Protein AF-A0A8D0L740-F1 (afdb_monomer_lite)

Structure (mmCIF, N/CA/C/O backbone):
data_AF-A0A8D0L740-F1
#
_entry.id   AF-A0A8D0L740-F1
#
loop_
_atom_site.group_PDB
_atom_site.id
_atom_site.type_symbol
_atom_site.label_atom_id
_atom_site.label_alt_id
_atom_site.label_comp_id
_atom_site.label_asym_id
_atom_site.label_entity_id
_atom_site.label_seq_id
_atom_site.pdbx_PDB_ins_code
_atom_site.Cartn_x
_atom_site.Cartn_y
_atom_site.Cartn_z
_atom_site.occupancy
_atom_site.B_iso_or_equiv
_atom_site.auth_seq_id
_atom_site.auth_comp_id
_atom_site.auth_asym_id
_atom_site.auth_atom_id
_atom_site.pdbx_PDB_model_num
ATOM 1 N N . MET A 1 1 ? -10.733 6.644 -15.027 1.00 52.97 1 MET A N 1
ATOM 2 C CA . MET A 1 1 ? -10.598 5.380 -15.791 1.00 52.97 1 MET A CA 1
ATOM 3 C C . MET A 1 1 ? -11.582 4.360 -15.240 1.00 52.97 1 MET A C 1
ATOM 5 O O . MET A 1 1 ? -11.729 4.302 -14.028 1.00 52.97 1 MET A O 1
ATOM 9 N N . LYS A 1 2 ? -12.252 3.570 -16.089 1.00 66.44 2 LYS A N 1
ATOM 10 C CA . LYS A 1 2 ? -13.056 2.423 -15.638 1.00 66.44 2 LYS A CA 1
ATOM 11 C C . LYS A 1 2 ? -12.140 1.198 -15.607 1.00 66.44 2 LYS A C 1
ATOM 13 O O . LYS A 1 2 ? -11.768 0.695 -16.662 1.00 66.44 2 LYS A O 1
ATOM 18 N N . LEU A 1 3 ? -11.710 0.788 -14.418 1.00 75.19 3 LEU A N 1
ATOM 19 C CA . LEU A 1 3 ? -10.891 -0.412 -14.247 1.00 75.19 3 LEU A CA 1
ATOM 20 C C . LEU A 1 3 ? -11.771 -1.658 -14.395 1.00 75.19 3 LEU A C 1
ATOM 22 O O . LEU A 1 3 ? -12.901 -1.684 -13.913 1.00 75.19 3 LEU A O 1
ATOM 26 N N . ASN A 1 4 ? -11.260 -2.681 -15.079 1.00 87.88 4 ASN A N 1
ATOM 27 C CA . ASN A 1 4 ? -11.943 -3.965 -15.192 1.00 87.88 4 ASN A CA 1
ATOM 28 C C . ASN A 1 4 ? -11.748 -4.764 -13.898 1.00 87.88 4 ASN A C 1
ATOM 30 O O . ASN A 1 4 ? -10.626 -5.168 -13.588 1.00 87.88 4 ASN A O 1
ATOM 34 N N . GLU A 1 5 ? -12.837 -5.023 -13.179 1.00 87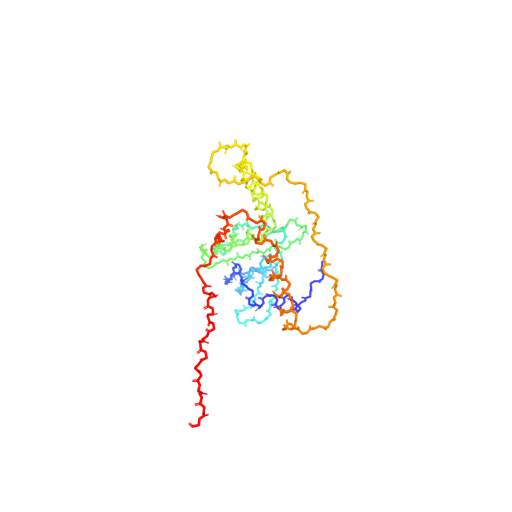.06 5 GLU A N 1
ATOM 35 C CA . GLU A 1 5 ? -12.838 -5.744 -11.900 1.00 87.06 5 GLU A CA 1
ATOM 36 C C . GLU A 1 5 ? -12.166 -7.116 -12.008 1.00 87.06 5 GLU A C 1
ATOM 38 O O . GLU A 1 5 ? -11.336 -7.466 -11.172 1.00 87.06 5 GLU A O 1
ATOM 43 N N . ARG A 1 6 ? -12.420 -7.858 -13.095 1.00 89.25 6 ARG A N 1
ATOM 44 C CA . ARG A 1 6 ? -11.820 -9.185 -13.304 1.00 89.25 6 ARG A CA 1
ATOM 45 C C . ARG A 1 6 ? -10.302 -9.116 -13.474 1.00 89.25 6 ARG A C 1
ATOM 47 O O . ARG A 1 6 ? -9.583 -9.976 -12.973 1.00 89.25 6 ARG A O 1
ATOM 54 N N . SER A 1 7 ? -9.813 -8.096 -14.176 1.00 91.25 7 SER A N 1
ATOM 55 C CA . SER A 1 7 ? -8.374 -7.873 -14.349 1.00 91.25 7 SER A CA 1
ATOM 56 C C . SER A 1 7 ? -7.714 -7.443 -13.038 1.00 91.25 7 SER A C 1
ATOM 58 O O . SER A 1 7 ? -6.613 -7.901 -12.745 1.00 91.25 7 SER A O 1
ATOM 60 N N . LEU A 1 8 ? -8.387 -6.611 -12.235 1.00 89.88 8 LEU A N 1
ATOM 61 C CA . LEU A 1 8 ? -7.898 -6.194 -10.919 1.00 89.88 8 LEU A CA 1
ATOM 62 C C . LEU A 1 8 ? -7.818 -7.365 -9.940 1.00 89.88 8 LEU A C 1
ATOM 64 O O . LEU A 1 8 ? -6.783 -7.547 -9.308 1.00 89.88 8 LEU A O 1
ATOM 68 N N . ALA A 1 9 ? -8.874 -8.175 -9.847 1.00 91.06 9 ALA A N 1
ATOM 69 C CA . ALA A 1 9 ? -8.890 -9.356 -8.989 1.00 91.06 9 ALA A CA 1
ATOM 70 C C . ALA A 1 9 ? -7.790 -10.353 -9.385 1.00 91.06 9 ALA A C 1
ATOM 72 O O . ALA A 1 9 ? -7.084 -10.876 -8.522 1.00 91.06 9 ALA A O 1
ATOM 73 N N . PHE A 1 10 ? -7.583 -10.557 -10.692 1.00 93.62 10 PHE A N 1
ATOM 74 C CA . PHE A 1 10 ? -6.483 -11.380 -11.191 1.00 93.62 10 PHE A CA 1
ATOM 75 C C . PHE A 1 10 ? -5.116 -10.808 -10.799 1.00 93.62 10 PHE A C 1
ATOM 77 O O . PHE A 1 10 ? -4.281 -11.537 -10.280 1.00 93.62 10 PHE A O 1
ATOM 84 N N . TYR A 1 11 ? -4.875 -9.510 -10.996 1.00 94.56 11 TYR A N 1
ATOM 85 C CA . TYR A 1 11 ? -3.596 -8.895 -10.628 1.00 94.56 11 TYR A CA 1
ATOM 86 C C . TYR A 1 11 ? -3.334 -8.941 -9.112 1.00 94.56 11 TYR A C 1
ATOM 88 O O . TYR A 1 11 ? -2.212 -9.204 -8.671 1.00 94.56 11 TYR A O 1
ATOM 96 N N . ALA A 1 12 ? -4.378 -8.762 -8.301 1.00 94.19 12 ALA A N 1
ATOM 97 C CA . ALA A 1 12 ? -4.285 -8.854 -6.849 1.00 94.19 12 ALA A CA 1
ATOM 98 C C . ALA A 1 12 ? -3.825 -10.248 -6.381 1.00 94.19 12 ALA A C 1
ATOM 100 O O . ALA A 1 12 ? -3.095 -10.349 -5.397 1.00 94.19 12 ALA A O 1
ATOM 101 N N . THR A 1 13 ? -4.198 -11.305 -7.111 1.00 93.94 13 THR A N 1
ATOM 102 C CA . THR A 1 13 ? -3.988 -12.709 -6.713 1.00 93.94 13 THR A CA 1
ATOM 103 C C . THR A 1 13 ? -2.958 -13.476 -7.540 1.00 93.94 13 THR A C 1
ATOM 105 O O . THR A 1 13 ? -2.598 -14.585 -7.160 1.00 93.94 13 THR A O 1
ATOM 108 N N . CYS A 1 14 ? -2.457 -12.920 -8.646 1.00 93.62 14 CYS A N 1
ATOM 109 C CA . CYS A 1 14 ? -1.459 -13.590 -9.476 1.00 93.62 14 CYS A CA 1
ATOM 110 C C . CYS A 1 14 ? -0.099 -13.724 -8.770 1.00 93.62 14 CYS A C 1
ATOM 112 O O . CYS A 1 14 ? 0.198 -13.000 -7.817 1.00 93.62 14 CYS A O 1
ATOM 114 N N . ASP A 1 15 ? 0.766 -14.581 -9.313 1.00 93.00 15 ASP A N 1
ATOM 115 C CA . ASP A 1 15 ? 2.092 -14.897 -8.758 1.00 93.00 15 ASP A CA 1
ATOM 116 C C . ASP A 1 15 ? 3.126 -13.764 -8.889 1.00 93.00 15 ASP A C 1
ATOM 118 O O . ASP A 1 15 ? 4.309 -13.955 -8.599 1.00 93.00 15 ASP A O 1
ATOM 122 N N . SER A 1 16 ? 2.719 -12.570 -9.335 1.00 93.75 16 SER A N 1
ATOM 123 C CA . SER A 1 16 ? 3.619 -11.420 -9.323 1.00 93.75 16 SER A CA 1
ATOM 124 C C . SER A 1 16 ? 4.030 -11.108 -7.877 1.00 93.75 16 SER A C 1
ATOM 126 O O . SER A 1 16 ? 3.158 -11.058 -6.999 1.00 93.75 16 SER A O 1
ATOM 128 N N . PRO A 1 17 ? 5.324 -10.858 -7.612 1.00 94.56 17 PRO A N 1
ATOM 129 C CA . PRO A 1 17 ? 5.790 -10.572 -6.263 1.00 94.56 17 PRO A CA 1
ATOM 130 C C . PRO A 1 17 ? 5.082 -9.335 -5.700 1.00 94.56 17 PRO A C 1
ATOM 132 O O . PRO A 1 17 ? 4.811 -8.376 -6.425 1.00 94.56 17 PRO A O 1
ATOM 135 N N . ALA A 1 18 ? 4.762 -9.383 -4.409 1.00 96.44 18 ALA A N 1
ATOM 136 C CA . ALA A 1 18 ? 4.246 -8.239 -3.669 1.00 96.44 18 ALA A CA 1
ATOM 137 C C . ALA A 1 18 ? 5.406 -7.436 -3.071 1.00 96.44 18 ALA A C 1
ATOM 139 O O . ALA A 1 18 ? 6.364 -8.019 -2.563 1.00 96.44 18 ALA A O 1
ATOM 140 N N . ASP A 1 19 ? 5.295 -6.110 -3.090 1.00 96.06 19 ASP A N 1
ATOM 141 C CA . ASP A 1 19 ? 6.266 -5.207 -2.462 1.00 96.06 19 ASP A CA 1
ATOM 142 C C . ASP A 1 19 ? 6.155 -5.241 -0.932 1.00 96.06 19 ASP A C 1
ATOM 144 O O . ASP A 1 19 ? 7.129 -5.007 -0.215 1.00 96.06 19 ASP A O 1
ATOM 148 N N . ASN A 1 20 ? 4.949 -5.512 -0.426 1.00 98.00 20 ASN A N 1
ATOM 149 C CA . ASN A 1 20 ? 4.678 -5.796 0.978 1.00 98.00 20 ASN A CA 1
ATOM 150 C C . ASN A 1 20 ? 3.345 -6.553 1.111 1.00 98.00 20 ASN A C 1
ATOM 152 O O . ASN A 1 20 ? 2.435 -6.359 0.302 1.00 98.00 20 ASN A O 1
ATOM 156 N N . ALA A 1 21 ? 3.210 -7.403 2.125 1.00 97.75 21 ALA A N 1
ATOM 157 C CA . ALA A 1 21 ? 1.958 -8.076 2.444 1.00 97.75 21 ALA A CA 1
ATOM 158 C C . ALA A 1 21 ? 1.885 -8.409 3.937 1.00 97.75 21 ALA A C 1
ATOM 160 O O . ALA A 1 21 ? 2.885 -8.776 4.551 1.00 97.75 21 ALA A O 1
ATOM 161 N N . GLY A 1 22 ? 0.699 -8.297 4.525 1.00 97.94 22 GLY A N 1
ATOM 162 C CA . GLY A 1 22 ? 0.542 -8.422 5.971 1.00 97.94 22 GLY A CA 1
ATOM 163 C C . GLY A 1 22 ? -0.840 -8.013 6.460 1.00 97.94 22 GLY A C 1
ATOM 164 O O . GLY A 1 22 ? -1.625 -7.410 5.728 1.00 97.94 22 GLY A O 1
ATOM 165 N N . PHE A 1 23 ? -1.140 -8.327 7.718 1.00 98.19 23 PHE A N 1
ATOM 166 C CA . PHE A 1 23 ? -2.365 -7.856 8.354 1.00 98.19 23 PHE A CA 1
ATOM 167 C C . PHE A 1 23 ? -2.218 -6.409 8.823 1.00 98.19 23 PHE A C 1
ATOM 169 O O . PHE A 1 23 ? -1.203 -6.046 9.412 1.00 98.19 23 PHE A O 1
ATOM 176 N N . LEU A 1 24 ? -3.268 -5.619 8.616 1.00 98.38 24 LEU A N 1
ATOM 177 C CA . LEU A 1 24 ? -3.439 -4.300 9.222 1.00 98.38 24 LEU A CA 1
ATOM 178 C C . LEU A 1 24 ? -4.868 -4.160 9.743 1.00 98.38 24 LEU A C 1
ATOM 180 O O . LEU A 1 24 ? -5.811 -4.757 9.212 1.00 98.38 24 LEU A O 1
ATOM 184 N N . TYR A 1 25 ? -5.031 -3.327 10.759 1.00 97.81 25 TYR A N 1
ATOM 185 C CA . TYR A 1 25 ? -6.327 -2.891 11.246 1.00 97.81 25 TYR A CA 1
ATOM 186 C C . TYR A 1 25 ? -6.736 -1.634 10.497 1.00 97.81 25 TYR A C 1
ATOM 188 O O . TYR A 1 25 ? -6.077 -0.602 10.571 1.00 97.81 25 TYR A O 1
ATOM 196 N N . LYS A 1 26 ? -7.838 -1.708 9.759 1.00 96.62 26 LYS A N 1
ATOM 197 C CA . LYS A 1 26 ? -8.358 -0.600 8.966 1.00 96.62 26 LYS A CA 1
ATOM 198 C C . LYS A 1 26 ? -9.550 0.036 9.664 1.00 96.62 26 LYS A C 1
ATOM 200 O O . LYS A 1 26 ? -10.548 -0.644 9.905 1.00 96.62 26 LYS A O 1
ATOM 205 N N . LYS A 1 27 ? -9.500 1.351 9.878 1.00 96.06 27 LYS A N 1
ATOM 206 C CA . LYS A 1 27 ? -10.650 2.115 10.367 1.00 96.06 27 LYS A CA 1
ATOM 207 C C . LYS A 1 27 ? -11.756 2.152 9.308 1.00 96.06 27 LYS A C 1
ATOM 209 O O . LYS A 1 27 ? -11.508 2.401 8.115 1.00 96.06 27 LYS A O 1
ATOM 214 N N . GLY A 1 28 ? -12.990 1.878 9.712 1.00 92.44 28 GLY A N 1
ATOM 215 C CA . GLY A 1 28 ? -14.146 2.096 8.853 1.00 92.44 28 GLY A CA 1
ATOM 216 C C . GLY A 1 28 ? -14.427 3.593 8.663 1.00 92.44 28 GLY A C 1
ATOM 217 O O . GLY A 1 28 ? -14.032 4.442 9.457 1.00 92.44 28 GLY A O 1
ATOM 218 N N . GLU A 1 29 ? -15.066 3.928 7.543 1.00 87.38 29 GLU A N 1
ATOM 219 C CA . GLU A 1 29 ? -15.339 5.324 7.166 1.00 87.38 29 GLU A CA 1
ATOM 220 C C . GLU A 1 29 ? -16.612 5.859 7.826 1.00 87.38 29 GLU A C 1
ATOM 222 O O . GLU A 1 29 ? -16.609 6.955 8.372 1.00 87.38 29 GLU A O 1
ATOM 227 N N . ARG A 1 30 ? -17.689 5.060 7.820 1.00 86.69 30 ARG A N 1
ATOM 228 C CA . ARG A 1 30 ? -18.947 5.384 8.510 1.00 86.69 30 ARG A CA 1
ATOM 229 C C . ARG A 1 30 ? -18.981 4.847 9.939 1.00 86.69 30 ARG A C 1
ATOM 231 O O . ARG A 1 30 ? -19.428 5.539 10.844 1.00 86.69 30 ARG A O 1
ATOM 238 N N . ASN A 1 31 ? -18.538 3.604 10.123 1.00 86.38 31 ASN A N 1
ATOM 239 C CA . ASN A 1 31 ? -18.339 3.002 11.435 1.00 86.38 31 ASN A CA 1
ATOM 240 C C . ASN A 1 31 ? -16.859 3.152 11.784 1.00 86.38 31 ASN A C 1
ATOM 242 O O . ASN A 1 31 ? -16.021 2.611 11.075 1.00 86.38 31 ASN A O 1
ATOM 246 N N . THR A 1 32 ? -16.535 3.894 12.836 1.00 89.88 32 THR A N 1
ATOM 247 C CA . THR A 1 32 ? -15.150 4.192 13.227 1.00 89.88 32 THR A CA 1
ATOM 248 C C . THR A 1 32 ? -14.416 3.004 13.853 1.00 89.88 32 THR A C 1
ATOM 250 O O . THR A 1 32 ? -13.258 3.163 14.237 1.00 89.88 32 THR A O 1
ATOM 253 N N . ALA A 1 33 ? -15.054 1.833 13.937 1.00 94.00 33 ALA A N 1
ATOM 254 C CA . ALA A 1 33 ? -14.427 0.587 14.351 1.00 94.00 33 ALA A CA 1
ATOM 255 C C . ALA A 1 33 ? -13.280 0.167 13.416 1.00 94.00 33 ALA A C 1
ATOM 257 O O . ALA A 1 33 ? -13.290 0.429 12.207 1.00 94.00 33 ALA A O 1
ATOM 258 N N . TYR A 1 34 ? -12.299 -0.518 13.997 1.00 95.38 34 TYR A N 1
ATOM 259 C CA . TYR A 1 34 ? -11.181 -1.114 13.282 1.00 95.38 34 TYR A CA 1
ATOM 260 C C . TYR A 1 34 ? -11.500 -2.553 12.885 1.00 95.38 34 TYR A C 1
ATOM 262 O O . TYR A 1 34 ? -11.991 -3.342 13.688 1.00 95.38 34 TYR A O 1
ATOM 270 N N . HIS A 1 35 ? -11.186 -2.901 11.640 1.00 95.88 35 HIS A N 1
ATOM 271 C CA . HIS A 1 35 ? -11.329 -4.256 11.120 1.00 95.88 35 HIS A CA 1
ATOM 272 C C . HIS A 1 35 ? -9.982 -4.783 10.647 1.00 95.88 35 HIS A C 1
ATOM 274 O O . HIS A 1 35 ? -9.295 -4.124 9.864 1.00 95.88 35 HIS A O 1
ATOM 280 N N . LYS A 1 36 ? -9.622 -5.986 11.096 1.00 97.31 36 LYS A N 1
ATOM 281 C CA . LYS A 1 36 ? -8.434 -6.687 10.611 1.00 97.31 36 LYS A CA 1
ATOM 282 C C . LYS A 1 36 ? -8.664 -7.124 9.164 1.00 97.31 36 LYS A C 1
ATOM 284 O O . LYS A 1 36 ? -9.698 -7.712 8.844 1.00 97.31 36 LYS A O 1
ATOM 289 N N . ARG A 1 37 ? -7.724 -6.789 8.287 1.00 98.06 37 ARG A N 1
ATOM 290 C CA . ARG A 1 37 ? -7.751 -7.127 6.859 1.00 98.06 37 ARG A CA 1
ATOM 291 C C . ARG A 1 37 ? -6.361 -7.553 6.416 1.00 98.06 37 ARG A C 1
ATOM 293 O O . ARG A 1 37 ? -5.364 -7.034 6.923 1.00 98.06 37 ARG A O 1
ATOM 300 N N . TRP A 1 38 ? -6.293 -8.491 5.479 1.00 98.12 38 TRP A N 1
ATOM 301 C CA . TRP A 1 38 ? -5.035 -8.864 4.835 1.00 98.12 38 TRP A CA 1
ATOM 302 C C . TRP A 1 38 ? -4.746 -7.887 3.698 1.00 98.12 38 TRP A C 1
ATOM 304 O O . TRP A 1 38 ? -5.553 -7.765 2.781 1.00 98.12 38 TRP A O 1
ATOM 314 N N . PHE A 1 39 ? -3.624 -7.177 3.756 1.00 98.44 39 PHE A N 1
ATOM 315 C CA . PHE A 1 39 ? -3.213 -6.207 2.747 1.00 98.44 39 PHE A CA 1
ATOM 316 C C . PHE A 1 39 ? -2.100 -6.765 1.867 1.00 98.44 39 PHE A C 1
ATOM 318 O O . PHE A 1 39 ? -1.202 -7.457 2.346 1.00 98.44 39 PHE A O 1
ATOM 325 N N . VAL A 1 40 ? -2.142 -6.419 0.581 1.00 98.12 40 VAL A N 1
ATOM 326 C CA . VAL A 1 40 ? -1.123 -6.770 -0.413 1.00 98.12 40 VAL A CA 1
ATOM 327 C C . VAL A 1 40 ? -0.821 -5.538 -1.258 1.00 98.12 40 VAL A C 1
ATOM 329 O O . VAL A 1 40 ? -1.701 -5.014 -1.941 1.00 98.12 40 VAL A O 1
ATOM 332 N N . LEU A 1 41 ? 0.425 -5.078 -1.220 1.00 97.94 41 LEU A N 1
ATOM 333 C CA . LEU A 1 41 ? 0.930 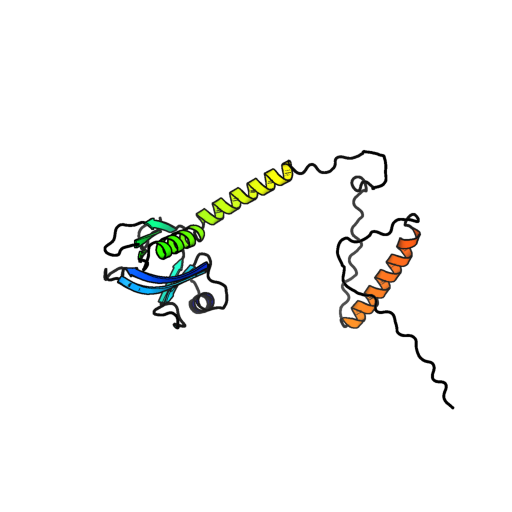-3.982 -2.039 1.00 97.94 41 LEU A CA 1
ATOM 334 C C . LEU A 1 41 ? 1.634 -4.542 -3.279 1.00 97.94 41 LEU A C 1
ATOM 336 O O . LEU A 1 41 ? 2.568 -5.334 -3.153 1.00 97.94 41 LEU A O 1
ATOM 340 N N . LYS A 1 42 ? 1.193 -4.119 -4.467 1.00 96.56 42 LYS A N 1
ATOM 341 C CA . LYS A 1 42 ? 1.822 -4.444 -5.755 1.00 96.56 42 LYS A CA 1
ATOM 342 C C . LYS A 1 42 ? 1.914 -3.191 -6.624 1.00 96.56 42 LYS A C 1
ATOM 344 O O . LYS A 1 42 ? 0.903 -2.721 -7.153 1.00 96.56 42 LYS A O 1
ATOM 349 N N . GLY A 1 43 ? 3.118 -2.663 -6.807 1.00 94.19 43 GLY A N 1
ATOM 350 C CA . GLY A 1 43 ? 3.346 -1.383 -7.469 1.00 94.19 43 GLY A CA 1
ATOM 351 C C . GLY A 1 43 ? 2.655 -0.252 -6.707 1.00 94.19 43 GLY A C 1
ATOM 352 O O . GLY A 1 43 ? 2.835 -0.099 -5.504 1.00 94.19 43 GLY A O 1
ATOM 353 N N . ASN A 1 44 ? 1.813 0.519 -7.395 1.00 94.94 44 ASN A N 1
ATOM 354 C CA . ASN A 1 44 ? 1.019 1.600 -6.801 1.00 94.94 44 ASN A CA 1
ATOM 355 C C . ASN A 1 44 ? -0.402 1.170 -6.385 1.00 94.94 44 ASN A C 1
ATOM 357 O O . ASN A 1 44 ? -1.263 2.024 -6.164 1.00 94.94 44 ASN A O 1
ATOM 361 N N . MET A 1 45 ? -0.676 -0.136 -6.313 1.00 95.62 45 MET A N 1
ATOM 362 C CA . MET A 1 45 ? -1.983 -0.676 -5.940 1.00 95.62 45 MET A CA 1
ATOM 363 C C . MET A 1 45 ? -1.901 -1.411 -4.605 1.00 95.62 45 MET A C 1
ATOM 365 O O . MET A 1 45 ? -1.185 -2.403 -4.469 1.00 95.62 45 MET A O 1
ATOM 369 N N . LEU A 1 46 ? -2.674 -0.939 -3.630 1.00 97.50 46 LEU A N 1
ATOM 370 C CA . LEU A 1 46 ? -2.827 -1.567 -2.325 1.00 97.50 46 LEU A CA 1
ATOM 371 C C . LEU A 1 46 ? -4.178 -2.281 -2.257 1.00 97.50 46 LEU A C 1
ATOM 373 O O . LEU A 1 46 ? -5.231 -1.652 -2.137 1.00 97.50 46 LEU A O 1
ATOM 377 N N . PHE A 1 47 ? -4.141 -3.604 -2.341 1.00 97.81 47 PHE A N 1
ATOM 378 C CA . PHE A 1 47 ? -5.308 -4.467 -2.207 1.00 97.81 47 PHE A CA 1
ATOM 379 C C . PHE A 1 47 ? -5.535 -4.830 -0.749 1.00 97.81 47 PHE A C 1
ATOM 381 O O . PHE A 1 47 ? -4.579 -4.962 0.017 1.00 97.81 47 PHE A O 1
ATOM 388 N N . TYR A 1 48 ? -6.794 -5.040 -0.378 1.00 97.81 48 TYR A N 1
ATOM 389 C CA . TYR A 1 48 ? -7.133 -5.636 0.905 1.00 97.81 48 TYR A CA 1
ATOM 390 C C . TYR A 1 48 ? -8.229 -6.683 0.767 1.00 97.81 48 TYR A C 1
ATOM 392 O O . TYR A 1 48 ? -9.153 -6.552 -0.036 1.00 97.81 48 TYR A O 1
ATOM 400 N N . PHE A 1 49 ? -8.108 -7.720 1.578 1.00 97.81 49 PHE A N 1
ATOM 401 C CA . PHE A 1 49 ? -8.932 -8.916 1.577 1.00 97.81 49 PHE A CA 1
ATOM 402 C C . PHE A 1 49 ? -9.538 -9.122 2.966 1.00 97.81 49 PHE A C 1
ATOM 404 O O . PHE A 1 49 ? -9.040 -8.559 3.947 1.00 97.81 49 PHE A O 1
ATOM 411 N N . GLU A 1 50 ? -10.604 -9.921 3.047 1.00 96.69 50 GLU A N 1
ATOM 412 C CA . GLU A 1 50 ? -11.162 -10.352 4.334 1.00 96.69 50 GLU A CA 1
ATOM 413 C C . GLU A 1 50 ? -10.077 -11.097 5.122 1.00 96.69 50 GLU A C 1
ATOM 415 O O . GLU A 1 50 ? -9.686 -10.651 6.198 1.00 96.69 50 GLU A O 1
ATOM 420 N N . ASP A 1 51 ? -9.498 -12.116 4.479 1.00 95.88 51 ASP A N 1
ATOM 421 C CA . ASP A 1 51 ? -8.459 -13.000 5.006 1.00 95.88 51 ASP A CA 1
ATOM 422 C C . ASP A 1 51 ? -7.401 -13.327 3.938 1.00 95.88 51 ASP A C 1
ATOM 424 O O . ASP A 1 51 ? -7.558 -13.003 2.758 1.00 95.88 51 ASP A O 1
ATOM 428 N N . ARG A 1 52 ? -6.323 -14.010 4.336 1.00 94.62 52 ARG A N 1
ATOM 429 C CA . ARG A 1 52 ? -5.186 -14.339 3.462 1.00 94.62 52 ARG A CA 1
ATOM 430 C C . ARG A 1 52 ? -5.549 -15.310 2.333 1.00 94.62 52 ARG A C 1
ATOM 432 O O . ARG A 1 52 ? -4.969 -15.236 1.254 1.00 94.62 52 ARG A O 1
ATOM 439 N N . GLU A 1 53 ? -6.503 -16.202 2.567 1.00 94.06 53 GLU A N 1
ATOM 440 C CA . GLU A 1 53 ? -6.943 -17.240 1.627 1.00 94.06 53 GLU A CA 1
ATOM 441 C C . GLU A 1 53 ? -8.042 -16.747 0.668 1.00 94.06 53 GLU A C 1
ATOM 443 O O . GLU A 1 53 ? -8.502 -17.489 -0.206 1.00 94.06 53 GLU A O 1
ATOM 448 N N . SER A 1 54 ? -8.478 -15.493 0.822 1.00 93.50 54 SER A N 1
ATOM 449 C CA . SER A 1 54 ? -9.517 -14.893 -0.012 1.00 93.50 54 SER A CA 1
ATOM 450 C C . SER A 1 54 ? -9.052 -14.761 -1.463 1.00 93.50 54 SER A C 1
ATOM 452 O O . SER A 1 54 ? -7.967 -14.261 -1.748 1.00 93.50 54 SER A O 1
ATOM 454 N N . ARG A 1 55 ? -9.910 -15.174 -2.402 1.00 90.06 55 ARG A N 1
ATOM 455 C CA . ARG A 1 55 ? -9.617 -15.130 -3.848 1.00 90.06 55 ARG A CA 1
ATOM 456 C C . ARG A 1 55 ? -9.995 -13.812 -4.514 1.00 90.06 55 ARG A C 1
ATOM 458 O O . ARG A 1 55 ? -9.598 -13.567 -5.647 1.00 90.06 55 ARG A O 1
ATOM 465 N N . GLU A 1 56 ? -10.769 -12.984 -3.827 1.00 92.38 56 GLU A N 1
ATOM 466 C CA . GLU A 1 56 ? -11.251 -11.713 -4.350 1.00 92.38 56 GLU A CA 1
ATOM 467 C C . GLU A 1 56 ? -10.943 -10.599 -3.348 1.00 92.38 56 GLU A C 1
ATOM 469 O O . GLU A 1 56 ? -11.189 -10.769 -2.149 1.00 92.38 56 GLU A O 1
ATOM 474 N N . PRO A 1 57 ? -10.377 -9.469 -3.805 1.00 96.25 57 PRO A N 1
ATOM 475 C CA . PRO A 1 57 ? -10.129 -8.337 -2.933 1.00 96.25 57 PRO A CA 1
ATOM 476 C C . PRO A 1 57 ? -11.451 -7.675 -2.544 1.00 96.25 57 PRO A C 1
ATOM 478 O O . PRO A 1 57 ? -12.325 -7.455 -3.380 1.00 96.25 57 PRO A O 1
ATOM 481 N N . VAL A 1 58 ? -11.558 -7.272 -1.280 1.00 95.81 58 VAL A N 1
ATOM 482 C CA . VAL A 1 58 ? -12.664 -6.436 -0.790 1.00 95.81 58 VAL A CA 1
ATOM 483 C C . VAL A 1 58 ? -12.567 -5.036 -1.400 1.00 95.81 58 VAL A C 1
ATOM 485 O O . VAL A 1 58 ? -13.576 -4.378 -1.648 1.00 95.81 58 VAL A O 1
ATOM 488 N N . GLY A 1 59 ? -11.347 -4.570 -1.668 1.00 95.25 59 GLY A N 1
ATOM 489 C CA . GLY A 1 59 ? -11.134 -3.344 -2.414 1.00 95.25 59 GLY A CA 1
ATOM 490 C C . GLY A 1 59 ? -9.680 -3.096 -2.780 1.00 95.25 59 GLY A C 1
ATOM 491 O O . GLY A 1 59 ? -8.767 -3.827 -2.392 1.00 95.25 59 GLY A O 1
ATOM 492 N N . VAL A 1 60 ? -9.489 -2.022 -3.539 1.00 95.69 60 VAL A N 1
ATOM 493 C CA . VAL A 1 60 ? -8.185 -1.531 -3.980 1.00 95.69 60 VAL A CA 1
ATOM 494 C C . VAL A 1 60 ? -8.068 -0.043 -3.672 1.00 95.69 60 VAL A C 1
ATOM 496 O O . VAL A 1 60 ? -9.025 0.715 -3.838 1.00 95.69 60 VAL A O 1
ATOM 499 N N . ILE A 1 61 ? -6.888 0.366 -3.219 1.00 94.94 61 ILE A N 1
ATOM 500 C CA . ILE A 1 61 ? -6.495 1.758 -3.033 1.00 94.94 61 ILE A CA 1
ATOM 501 C C . ILE A 1 61 ? -5.375 2.037 -4.034 1.00 94.94 61 ILE A C 1
ATOM 503 O O . ILE A 1 61 ? -4.341 1.369 -4.020 1.00 94.94 61 ILE A O 1
ATOM 507 N N . ILE A 1 62 ? -5.593 3.004 -4.922 1.00 93.88 62 ILE A N 1
ATOM 508 C CA . ILE A 1 62 ? -4.582 3.452 -5.882 1.00 93.88 62 ILE A CA 1
ATOM 509 C C . ILE A 1 62 ? -3.790 4.563 -5.204 1.00 93.88 62 ILE A C 1
ATOM 511 O O . ILE A 1 62 ? -4.367 5.577 -4.832 1.00 93.88 62 ILE A O 1
ATOM 515 N N . LEU A 1 63 ? -2.488 4.362 -5.033 1.00 93.81 63 LEU A N 1
ATOM 516 C CA . LEU A 1 63 ? -1.592 5.231 -4.261 1.00 93.81 63 LEU A CA 1
ATOM 517 C C . LEU A 1 63 ? -1.041 6.413 -5.081 1.00 93.81 63 LEU A C 1
ATOM 519 O O . LEU A 1 63 ? 0.006 6.978 -4.771 1.00 93.81 63 LEU A O 1
ATOM 523 N N . GLU A 1 64 ? -1.720 6.782 -6.165 1.00 89.81 64 GLU A N 1
ATOM 524 C CA . GLU A 1 64 ? -1.324 7.923 -6.988 1.00 89.81 64 GLU A CA 1
ATOM 525 C C . GLU A 1 64 ? -1.660 9.231 -6.263 1.00 89.81 64 GLU A C 1
ATOM 527 O O . GLU A 1 64 ? -2.801 9.444 -5.856 1.00 89.81 64 GLU A O 1
ATOM 532 N N . GLY A 1 65 ? -0.655 10.095 -6.082 1.00 88.06 65 GLY A N 1
ATOM 533 C CA . GLY A 1 65 ? -0.814 11.359 -5.357 1.00 88.06 65 GLY A CA 1
ATOM 534 C C . GLY A 1 65 ? -1.177 11.173 -3.881 1.00 88.06 65 GLY A C 1
ATOM 535 O O . GLY A 1 65 ? -1.893 12.005 -3.323 1.00 88.06 65 GLY A O 1
ATOM 536 N N . CYS A 1 66 ? -0.757 10.058 -3.271 1.00 93.00 66 CYS A N 1
ATOM 537 C CA . CYS A 1 66 ? -0.963 9.834 -1.848 1.00 93.00 66 CYS A CA 1
ATOM 538 C C . CYS A 1 66 ? 0.216 10.331 -1.006 1.00 93.00 66 CYS A C 1
ATOM 540 O O . CYS A 1 66 ? 1.379 10.185 -1.399 1.00 93.00 66 CYS A O 1
ATOM 542 N N . THR A 1 67 ? -0.100 10.773 0.206 1.00 93.00 67 THR A N 1
ATOM 543 C CA . THR A 1 67 ? 0.861 11.073 1.270 1.00 93.00 67 THR A CA 1
ATOM 544 C C . THR A 1 67 ? 0.606 10.130 2.438 1.00 93.00 67 THR A C 1
ATOM 546 O O . THR A 1 67 ? -0.542 9.928 2.847 1.00 93.00 67 THR A O 1
ATOM 549 N N . VAL A 1 68 ? 1.675 9.526 2.957 1.00 95.62 68 VAL A N 1
ATOM 550 C CA . VAL A 1 68 ? 1.619 8.596 4.089 1.00 95.62 68 VAL A CA 1
ATOM 551 C C . VAL A 1 68 ? 2.208 9.286 5.305 1.00 95.62 68 VAL A C 1
ATOM 553 O O . VAL A 1 68 ? 3.354 9.725 5.272 1.00 95.62 68 VAL A O 1
ATOM 556 N N . GLU A 1 69 ? 1.431 9.381 6.376 1.00 95.19 69 GLU A N 1
ATOM 557 C CA . GLU A 1 69 ? 1.825 10.113 7.578 1.00 95.19 69 GLU A CA 1
ATOM 558 C C . GLU A 1 69 ? 1.487 9.315 8.829 1.00 95.19 69 GLU A C 1
ATOM 560 O O . GLU A 1 69 ? 0.453 8.651 8.891 1.00 95.19 69 GLU A O 1
ATOM 565 N N . LEU A 1 70 ? 2.334 9.416 9.850 1.00 96.12 70 LEU A N 1
ATOM 566 C CA . LEU A 1 70 ? 1.985 8.929 11.179 1.00 96.12 70 LEU A CA 1
ATOM 567 C C . LEU A 1 70 ? 0.826 9.764 11.729 1.00 96.12 70 LEU A C 1
ATOM 569 O O . LEU A 1 70 ? 0.752 10.972 11.488 1.00 96.12 70 LEU A O 1
ATOM 573 N N . CYS A 1 71 ? -0.087 9.131 12.457 1.00 92.25 71 CYS A N 1
ATOM 574 C CA . CYS A 1 71 ? -1.221 9.832 13.043 1.00 92.25 71 CYS A CA 1
ATOM 575 C C . CYS A 1 71 ? -1.500 9.354 14.462 1.00 92.25 71 CYS A C 1
ATOM 577 O O . CYS A 1 71 ? -1.399 8.166 14.760 1.00 92.25 71 CYS A O 1
ATOM 579 N N . GLU A 1 72 ? -1.936 10.278 15.313 1.00 87.06 72 GLU A N 1
ATOM 580 C CA . GLU A 1 72 ? -2.499 9.923 16.610 1.00 87.06 72 GLU A CA 1
ATOM 581 C C . GLU A 1 72 ? -3.870 9.270 16.412 1.00 87.06 72 GLU A C 1
ATOM 583 O O . GLU A 1 72 ? -4.731 9.759 15.674 1.00 87.06 72 GLU A O 1
ATOM 588 N N . SER A 1 73 ? -4.058 8.122 17.051 1.00 87.31 73 SER A N 1
ATOM 589 C CA . SER A 1 73 ? -5.246 7.289 16.928 1.00 87.31 73 SER A CA 1
ATOM 590 C C . SER A 1 73 ? -5.482 6.531 18.231 1.00 87.31 73 SER A C 1
ATOM 592 O O . SER A 1 73 ? -4.640 6.531 19.122 1.00 87.31 73 SER A O 1
ATOM 594 N N . THR A 1 74 ? -6.638 5.878 18.341 1.00 85.19 74 THR A N 1
ATOM 595 C CA . THR A 1 74 ? -6.943 4.962 19.448 1.00 85.19 74 THR A CA 1
ATOM 596 C C . THR A 1 74 ? -6.075 3.707 19.425 1.00 85.19 74 THR A C 1
ATOM 598 O O . THR A 1 74 ? -5.814 3.142 20.477 1.00 85.19 74 THR A O 1
ATOM 601 N N . GLU A 1 75 ? -5.653 3.275 18.235 1.00 90.56 75 GLU A N 1
ATOM 602 C CA . GLU A 1 75 ? -4.731 2.153 18.062 1.00 90.56 75 GLU A CA 1
ATOM 603 C C . GLU A 1 75 ? -3.286 2.660 18.084 1.00 90.56 75 GLU A C 1
ATOM 605 O O . GLU A 1 75 ? -2.969 3.670 17.445 1.00 90.56 75 GLU A O 1
ATOM 610 N N . GLU A 1 76 ? -2.409 1.933 18.774 1.00 91.50 76 GLU A N 1
ATOM 611 C CA . GLU A 1 76 ? -0.965 2.148 18.692 1.00 91.50 76 GLU A CA 1
ATOM 612 C C . GLU A 1 76 ? -0.459 1.823 17.274 1.00 91.50 76 GLU A C 1
ATOM 614 O O . GLU A 1 76 ? -1.071 1.055 16.530 1.00 91.50 76 GLU A O 1
ATOM 619 N N . PHE A 1 77 ? 0.664 2.425 16.875 1.00 96.56 77 PHE A N 1
ATOM 620 C CA . PHE A 1 77 ? 1.295 2.181 15.566 1.00 96.56 77 PHE A CA 1
ATOM 621 C C . PHE A 1 77 ? 0.393 2.508 14.356 1.00 96.56 77 PHE A C 1
ATOM 623 O O . PHE A 1 77 ? 0.406 1.814 13.330 1.00 96.56 77 PHE A O 1
ATOM 630 N N . ALA A 1 78 ? -0.408 3.571 14.484 1.00 97.56 78 ALA A N 1
ATOM 631 C CA . ALA A 1 78 ? -1.323 4.036 13.452 1.00 97.56 78 ALA A CA 1
ATOM 632 C C . ALA A 1 78 ? -0.686 5.034 12.471 1.00 97.56 78 ALA A C 1
ATOM 634 O O . ALA A 1 78 ? 0.116 5.901 12.824 1.00 97.56 78 ALA A O 1
ATOM 635 N N . PHE A 1 79 ? -1.115 4.943 11.218 1.00 97.94 79 PHE A N 1
ATOM 636 C CA . PHE A 1 79 ? -0.732 5.841 10.139 1.00 97.94 79 PHE A CA 1
ATOM 637 C C . PHE A 1 79 ? -1.911 6.078 9.187 1.00 97.94 79 PHE A C 1
ATOM 639 O O . PHE A 1 79 ? -2.872 5.305 9.124 1.00 97.94 79 PHE A O 1
ATOM 646 N N . ALA A 1 80 ? -1.842 7.167 8.431 1.00 97.00 80 ALA A N 1
ATOM 647 C CA . ALA A 1 80 ? -2.872 7.589 7.501 1.00 97.00 80 ALA A CA 1
ATOM 648 C C . ALA A 1 80 ? -2.330 7.684 6.074 1.00 97.00 80 ALA A C 1
ATOM 650 O O . ALA A 1 80 ? -1.251 8.222 5.841 1.00 97.00 80 ALA A O 1
ATOM 651 N N . ILE A 1 81 ? -3.126 7.211 5.115 1.00 96.25 81 ILE A N 1
ATOM 652 C CA . ILE A 1 81 ? -2.949 7.477 3.686 1.00 96.25 81 ILE A CA 1
ATOM 653 C C . ILE A 1 81 ? -3.937 8.582 3.310 1.00 96.25 81 ILE A C 1
ATOM 655 O O . ILE A 1 81 ? -5.157 8.386 3.399 1.00 96.25 81 ILE A O 1
ATOM 659 N N . ARG A 1 82 ? -3.411 9.744 2.918 1.00 94.25 82 ARG A N 1
ATOM 660 C CA . ARG A 1 82 ? -4.172 10.929 2.497 1.00 94.25 82 ARG A CA 1
ATOM 661 C C . ARG A 1 82 ? -3.960 11.191 1.013 1.00 94.25 82 ARG A C 1
ATOM 663 O O . ARG A 1 82 ? -2.949 10.781 0.456 1.00 94.25 82 ARG A O 1
ATOM 670 N N . PHE A 1 83 ? -4.903 11.893 0.400 1.00 92.81 83 PHE A N 1
ATOM 671 C CA . PHE A 1 83 ? -4.833 12.305 -0.999 1.00 92.81 83 PHE A CA 1
ATOM 672 C C . PHE A 1 83 ? -5.182 13.785 -1.104 1.00 92.81 83 PHE A C 1
ATOM 674 O O . PHE A 1 83 ? -6.119 14.244 -0.447 1.00 92.81 83 PHE A O 1
ATOM 681 N N . ASP A 1 84 ? -4.486 14.502 -1.981 1.00 86.81 84 ASP A N 1
ATOM 682 C CA . ASP A 1 84 ? -4.598 15.963 -2.096 1.00 86.81 84 ASP A CA 1
ATOM 683 C C . ASP A 1 84 ? -5.850 16.434 -2.860 1.00 86.81 84 ASP A C 1
ATOM 685 O O . ASP A 1 84 ? -6.109 17.630 -2.997 1.00 86.81 84 ASP A O 1
ATOM 689 N N . CYS A 1 85 ? -6.670 15.509 -3.365 1.00 83.56 85 CYS A N 1
ATOM 690 C CA . CYS A 1 85 ? -7.888 15.852 -4.091 1.00 83.56 85 CYS A CA 1
ATOM 691 C C . CYS A 1 85 ? -9.061 16.118 -3.129 1.00 83.56 85 CYS A C 1
ATOM 693 O O . CYS A 1 85 ? -9.318 15.350 -2.197 1.00 83.56 85 CYS A O 1
ATOM 695 N N . ALA A 1 86 ? -9.814 17.193 -3.380 1.00 75.06 86 ALA A N 1
ATOM 696 C CA . ALA A 1 86 ? -10.967 17.577 -2.571 1.00 75.06 86 ALA A CA 1
ATOM 697 C C . ALA A 1 86 ? -11.977 16.419 -2.431 1.00 75.06 86 ALA A C 1
ATOM 699 O O . ALA A 1 86 ? -12.409 15.840 -3.425 1.00 75.06 86 ALA A O 1
ATOM 700 N N . LYS A 1 87 ? -12.393 16.128 -1.187 1.00 80.25 87 LYS A N 1
ATOM 701 C CA . LYS A 1 87 ? -13.292 15.014 -0.804 1.00 80.25 87 LYS A CA 1
ATOM 702 C C . LYS A 1 87 ? -12.702 13.606 -0.967 1.00 80.25 87 LYS A C 1
ATOM 704 O O . LYS A 1 87 ? -13.455 12.633 -0.932 1.00 80.25 87 LYS A O 1
ATOM 709 N N . SER A 1 88 ? -11.388 13.472 -1.122 1.00 86.38 88 SER A N 1
ATOM 710 C CA . SER A 1 88 ? -10.765 12.150 -1.112 1.00 86.38 88 SER A CA 1
ATOM 711 C C . SER A 1 88 ? -10.855 11.507 0.263 1.00 86.38 88 SER A C 1
ATOM 713 O O . SER A 1 88 ? -10.734 12.162 1.298 1.00 86.38 88 SER A O 1
ATOM 715 N N . ARG A 1 89 ? -11.053 10.193 0.263 1.00 91.38 89 ARG A N 1
ATOM 716 C CA . ARG A 1 89 ? -11.100 9.397 1.482 1.00 91.38 89 ARG A CA 1
ATOM 717 C C . ARG A 1 89 ? -9.711 9.294 2.108 1.00 91.38 89 ARG A C 1
ATOM 719 O O . ARG A 1 89 ? -8.770 8.863 1.447 1.00 91.38 89 ARG A O 1
ATOM 726 N N . THR A 1 90 ? -9.622 9.581 3.403 1.00 93.88 90 THR A N 1
ATOM 727 C CA . THR A 1 90 ? -8.447 9.257 4.222 1.00 93.88 90 THR A CA 1
ATOM 728 C C . THR A 1 90 ? -8.570 7.836 4.757 1.00 93.88 90 THR A C 1
ATOM 730 O O . THR A 1 90 ? -9.595 7.469 5.337 1.00 93.88 90 THR A O 1
ATOM 733 N N . TYR A 1 91 ? -7.524 7.030 4.589 1.00 95.94 91 TYR A N 1
ATOM 734 C CA . TYR A 1 91 ? -7.468 5.675 5.134 1.00 95.94 91 TYR A CA 1
ATOM 735 C C . TYR A 1 91 ? -6.584 5.664 6.371 1.00 95.94 91 TYR A C 1
ATOM 737 O O . TYR A 1 91 ? -5.384 5.878 6.255 1.00 95.94 91 TYR A O 1
ATOM 745 N N . ILE A 1 92 ? -7.174 5.400 7.536 1.00 96.81 92 ILE A N 1
ATOM 746 C CA . ILE A 1 92 ? -6.431 5.213 8.785 1.00 96.81 92 ILE A CA 1
ATOM 747 C C . ILE A 1 92 ? -6.226 3.715 8.992 1.00 96.81 92 ILE A C 1
ATOM 749 O O . ILE A 1 92 ? -7.198 2.948 9.003 1.00 96.81 92 ILE A O 1
ATOM 753 N N . LEU A 1 93 ? -4.964 3.320 9.116 1.00 98.00 93 LEU A N 1
ATOM 754 C CA . LEU A 1 93 ? -4.505 1.948 9.278 1.00 98.00 93 LEU A CA 1
ATOM 755 C C . LEU A 1 93 ? -3.641 1.851 10.538 1.00 98.00 93 LEU A C 1
ATOM 757 O O . LEU A 1 93 ? -2.964 2.811 10.892 1.00 98.00 93 LEU A O 1
ATOM 761 N N . ALA A 1 94 ? -3.644 0.700 11.196 1.00 98.06 94 ALA A N 1
ATOM 762 C CA . ALA A 1 94 ? -2.767 0.411 12.323 1.00 98.06 94 ALA A CA 1
ATOM 763 C C . ALA A 1 94 ? -2.123 -0.966 12.160 1.00 98.06 94 ALA A C 1
ATOM 765 O O . ALA A 1 94 ? -2.760 -1.912 11.682 1.00 98.06 94 ALA A O 1
ATOM 766 N N . ALA A 1 95 ? -0.845 -1.054 12.519 1.00 97.94 95 ALA A N 1
ATOM 767 C CA . ALA A 1 95 ? -0.097 -2.303 12.533 1.00 97.94 95 ALA A CA 1
ATOM 768 C C . ALA A 1 95 ? -0.118 -2.943 13.929 1.00 97.94 95 ALA A C 1
ATOM 770 O O . ALA A 1 95 ? -0.534 -2.334 14.905 1.00 97.94 95 ALA A O 1
ATOM 771 N N . ASP A 1 96 ? 0.344 -4.186 14.025 1.00 96.50 96 ASP A N 1
ATOM 772 C CA . ASP A 1 96 ? 0.466 -4.919 15.292 1.00 96.50 96 ASP A CA 1
ATOM 773 C C . ASP A 1 96 ? 1.732 -4.571 16.092 1.00 96.50 96 ASP A C 1
ATOM 775 O O . ASP A 1 96 ? 1.877 -4.975 17.243 1.00 96.50 96 ASP A O 1
ATOM 779 N N . SER A 1 97 ? 2.673 -3.862 15.471 1.00 97.44 97 SER A N 1
ATOM 780 C CA . SER A 1 97 ? 3.971 -3.535 16.046 1.00 97.44 97 SER A CA 1
ATOM 781 C C . SER A 1 97 ? 4.602 -2.331 15.351 1.00 97.44 97 SER A C 1
ATOM 783 O O . SER A 1 97 ? 4.340 -2.058 14.175 1.00 97.44 97 SER A O 1
ATOM 785 N N . GLN A 1 98 ? 5.513 -1.660 16.061 1.00 97.19 98 GLN A N 1
ATOM 786 C CA . GLN A 1 98 ? 6.324 -0.559 15.533 1.00 97.19 98 GLN A CA 1
ATOM 787 C C . GLN A 1 98 ? 7.057 -0.947 14.240 1.00 97.19 98 GLN A C 1
ATOM 789 O O . GLN A 1 98 ? 6.967 -0.243 13.238 1.00 97.19 98 GLN A O 1
ATOM 794 N N . ALA A 1 99 ? 7.741 -2.097 14.237 1.00 97.75 99 ALA A N 1
ATOM 795 C CA . ALA A 1 99 ? 8.512 -2.559 13.082 1.00 97.75 99 ALA A CA 1
ATOM 796 C C . ALA A 1 99 ? 7.620 -2.832 11.858 1.00 97.75 99 ALA A C 1
ATOM 798 O O . ALA A 1 99 ? 7.991 -2.505 10.730 1.00 97.75 99 ALA A O 1
ATOM 799 N N . SER A 1 100 ? 6.429 -3.401 12.078 1.00 97.75 100 SER A N 1
ATOM 800 C CA . SER A 1 100 ? 5.441 -3.633 11.021 1.00 97.75 100 SER A CA 1
ATOM 801 C C . SER A 1 100 ? 4.922 -2.310 10.450 1.00 97.75 100 SER A C 1
ATOM 803 O O . SER A 1 100 ? 4.930 -2.127 9.232 1.00 97.75 100 SER A O 1
ATOM 805 N N . MET A 1 101 ? 4.568 -1.340 11.303 1.00 98.06 101 MET A N 1
ATOM 806 C CA . MET A 1 101 ? 4.179 0.005 10.860 1.00 98.06 101 MET A CA 1
ATOM 807 C C . MET A 1 101 ? 5.282 0.665 10.028 1.00 98.06 101 MET A C 1
ATOM 809 O O . MET A 1 101 ? 5.003 1.161 8.940 1.00 98.06 101 MET A O 1
ATOM 813 N N . GLU A 1 102 ? 6.527 0.670 10.506 1.00 97.69 102 GLU A N 1
ATOM 814 C CA . GLU A 1 102 ? 7.654 1.281 9.793 1.00 97.69 102 GLU A CA 1
ATOM 815 C C . GLU A 1 102 ? 7.867 0.637 8.418 1.00 97.69 102 GLU A C 1
ATOM 817 O O . GLU A 1 102 ? 8.063 1.341 7.423 1.00 97.69 102 GLU A O 1
ATOM 822 N N . ALA A 1 103 ? 7.767 -0.694 8.334 1.00 98.12 103 ALA A N 1
ATOM 823 C CA . ALA A 1 103 ? 7.839 -1.417 7.070 1.00 98.12 103 ALA A CA 1
ATOM 824 C C . ALA A 1 103 ? 6.703 -1.014 6.115 1.00 98.12 103 ALA A C 1
ATOM 826 O O . ALA A 1 103 ? 6.950 -0.766 4.932 1.00 98.12 103 ALA A O 1
ATOM 827 N N . TRP A 1 104 ? 5.472 -0.891 6.614 1.00 98.25 104 TRP A N 1
ATOM 828 C CA . TRP A 1 104 ? 4.327 -0.447 5.819 1.00 98.25 104 TRP A CA 1
ATOM 829 C C . TRP A 1 104 ? 4.467 0.996 5.337 1.00 98.25 104 TRP A C 1
ATOM 831 O O . TRP A 1 104 ? 4.346 1.245 4.138 1.00 98.25 104 TRP A O 1
ATOM 841 N N . VAL A 1 105 ? 4.786 1.935 6.228 1.00 97.50 105 VAL A N 1
ATOM 842 C CA . VAL A 1 105 ? 4.994 3.351 5.887 1.00 97.50 105 VAL A CA 1
ATOM 843 C C . VAL A 1 105 ? 6.110 3.499 4.856 1.00 97.50 105 VAL A C 1
ATOM 845 O O . VAL A 1 105 ? 5.956 4.244 3.885 1.00 97.50 105 VAL A O 1
ATOM 848 N N . LYS A 1 106 ? 7.203 2.741 5.003 1.00 96.62 106 LYS A N 1
ATOM 849 C CA . LYS A 1 106 ? 8.309 2.717 4.042 1.00 96.62 106 LYS A CA 1
ATOM 850 C C . LYS A 1 106 ? 7.864 2.204 2.674 1.00 96.62 106 LYS A C 1
ATOM 852 O O . LYS A 1 106 ? 8.154 2.853 1.670 1.00 96.62 106 LYS A O 1
ATOM 857 N N . SER A 1 107 ? 7.183 1.060 2.608 1.00 97.50 107 SER A N 1
ATOM 858 C CA . SER A 1 107 ? 6.752 0.484 1.329 1.00 97.50 107 SER A CA 1
ATOM 859 C C . SER A 1 107 ? 5.717 1.361 0.623 1.00 97.50 107 SER A C 1
ATOM 861 O O . SER A 1 107 ? 5.838 1.595 -0.576 1.00 97.50 107 SER A O 1
ATOM 863 N N . LEU A 1 108 ? 4.752 1.920 1.359 1.00 97.00 108 LEU A N 1
ATOM 864 C CA . LEU A 1 108 ? 3.726 2.803 0.796 1.00 97.00 108 LEU A CA 1
ATOM 865 C C . LEU A 1 108 ? 4.316 4.132 0.307 1.00 97.00 108 LEU A C 1
ATOM 867 O O . LEU A 1 108 ? 3.988 4.577 -0.790 1.00 97.00 108 LEU A O 1
ATOM 871 N N . SER A 1 109 ? 5.249 4.722 1.059 1.00 94.75 109 SER A N 1
ATOM 872 C CA . SER A 1 109 ? 5.965 5.931 0.626 1.00 94.75 109 SER A CA 1
ATOM 873 C C . SER A 1 109 ? 6.749 5.704 -0.671 1.00 94.75 109 SER A C 1
ATOM 875 O O . SER A 1 109 ? 6.799 6.584 -1.526 1.00 94.75 109 SER A O 1
ATOM 877 N N . ARG A 1 110 ? 7.328 4.509 -0.855 1.00 93.81 110 ARG A N 1
ATOM 878 C CA . ARG A 1 110 ? 8.055 4.135 -2.083 1.00 93.81 110 ARG A CA 1
ATOM 879 C C . ARG A 1 110 ? 7.136 3.843 -3.270 1.00 93.81 110 ARG A C 1
ATOM 881 O O . ARG A 1 110 ? 7.571 3.977 -4.409 1.00 93.81 110 ARG A O 1
ATOM 888 N N . ALA A 1 111 ? 5.895 3.443 -3.010 1.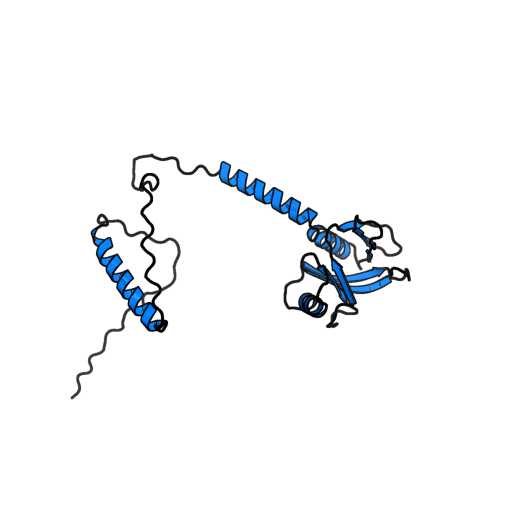00 93.88 111 ALA A N 1
ATOM 889 C CA . ALA A 1 111 ? 4.892 3.189 -4.040 1.00 93.88 111 ALA A CA 1
ATOM 890 C C . ALA A 1 111 ? 4.297 4.480 -4.636 1.00 93.88 111 ALA A C 1
ATOM 892 O O . ALA A 1 111 ? 3.669 4.429 -5.696 1.00 93.88 111 ALA A O 1
ATOM 893 N N . SER A 1 112 ? 4.496 5.632 -3.981 1.00 88.31 112 SER A N 1
ATOM 894 C CA . SER A 1 112 ? 4.024 6.928 -4.473 1.00 88.31 112 SER A CA 1
ATOM 895 C C . SER A 1 112 ? 4.760 7.366 -5.746 1.00 88.31 112 SER A C 1
ATOM 897 O O . SER A 1 112 ? 5.974 7.195 -5.898 1.00 88.31 112 SER A O 1
ATOM 899 N N . PHE A 1 113 ? 4.020 8.000 -6.659 1.00 84.50 113 PHE A N 1
ATOM 900 C CA . PHE A 1 113 ? 4.560 8.550 -7.904 1.00 84.50 113 PHE A CA 1
ATOM 901 C C . PHE A 1 113 ? 5.658 9.596 -7.658 1.00 84.50 113 PHE A C 1
ATOM 903 O O . PHE A 1 113 ? 6.626 9.666 -8.418 1.00 84.50 113 PHE A O 1
ATOM 910 N N . ASP A 1 114 ? 5.551 10.378 -6.582 1.00 86.88 114 ASP A N 1
ATOM 911 C CA . ASP A 1 114 ? 6.562 11.378 -6.236 1.00 86.88 114 ASP A CA 1
ATOM 912 C C . ASP A 1 114 ? 7.910 10.733 -5.909 1.00 86.88 114 ASP A C 1
ATOM 914 O O . ASP A 1 114 ? 8.946 11.221 -6.363 1.00 86.88 114 ASP A O 1
ATOM 918 N N . TYR A 1 115 ? 7.902 9.594 -5.211 1.00 89.88 115 TYR A N 1
ATOM 919 C CA . TYR A 1 115 ? 9.121 8.841 -4.932 1.00 89.88 115 TYR A CA 1
ATOM 920 C C . TYR A 1 115 ? 9.763 8.332 -6.221 1.00 89.88 115 TYR A C 1
ATOM 922 O O . TYR A 1 115 ? 10.950 8.560 -6.446 1.00 89.88 115 TYR A O 1
ATOM 930 N N . MET A 1 116 ? 8.981 7.704 -7.106 1.00 89.31 116 MET A N 1
ATOM 931 C CA . MET A 1 116 ? 9.498 7.219 -8.389 1.00 89.31 116 MET A CA 1
ATOM 932 C C . MET A 1 116 ? 10.095 8.362 -9.219 1.00 89.31 116 MET A C 1
ATOM 934 O O . MET A 1 116 ? 11.183 8.215 -9.769 1.00 89.31 116 MET A O 1
ATOM 938 N N . ARG A 1 117 ? 9.438 9.528 -9.253 1.00 90.94 117 ARG A N 1
ATOM 939 C CA . ARG A 1 117 ? 9.938 10.721 -9.951 1.00 90.94 117 ARG A CA 1
ATOM 940 C C . ARG A 1 117 ? 11.261 11.222 -9.371 1.00 90.94 117 ARG A C 1
ATOM 942 O O . ARG A 1 117 ? 12.143 11.612 -10.131 1.00 90.94 117 ARG A O 1
ATOM 949 N N . LEU A 1 118 ? 11.401 11.237 -8.045 1.00 93.19 118 LEU A N 1
ATOM 950 C CA . LEU A 1 118 ? 12.645 11.626 -7.377 1.00 93.19 118 LEU A CA 1
ATOM 951 C C . LEU A 1 118 ? 13.778 10.641 -7.682 1.00 93.19 118 LEU A C 1
ATOM 953 O O . LEU A 1 118 ? 14.880 11.072 -8.008 1.00 93.19 118 LEU A O 1
ATOM 957 N N . VAL A 1 119 ? 13.494 9.336 -7.639 1.00 94.38 119 VAL A N 1
ATOM 958 C CA . VAL A 1 119 ? 14.471 8.291 -7.975 1.00 94.38 119 VAL A CA 1
ATOM 959 C C . VAL A 1 119 ? 14.923 8.409 -9.429 1.00 94.38 119 VAL A C 1
ATOM 961 O O . VAL A 1 119 ? 16.119 8.349 -9.685 1.00 94.38 119 VAL A O 1
ATOM 964 N N . VAL A 1 120 ? 14.002 8.626 -10.373 1.00 95.44 120 VAL A N 1
ATOM 965 C CA . VAL A 1 120 ? 14.347 8.820 -11.792 1.00 95.44 120 VAL A CA 1
ATOM 966 C C . VAL A 1 120 ? 15.299 10.003 -11.968 1.00 95.44 120 VAL A C 1
ATOM 968 O O . VAL A 1 120 ? 16.356 9.828 -12.563 1.00 95.44 120 VAL A O 1
ATOM 971 N N . LYS A 1 121 ? 14.986 11.164 -11.378 1.00 96.56 121 LYS A N 1
ATOM 972 C CA . LYS A 1 121 ? 15.847 12.356 -11.459 1.00 96.56 121 LYS A CA 1
ATOM 973 C C . LYS A 1 121 ? 17.251 12.117 -10.907 1.00 96.56 121 LYS A C 1
ATOM 975 O O . LYS A 1 121 ? 18.231 12.581 -11.481 1.00 96.56 121 LYS A O 1
ATOM 980 N N . GLU A 1 122 ? 17.349 11.417 -9.781 1.00 96.44 122 GLU A N 1
ATOM 981 C CA . GLU A 1 122 ? 18.641 11.100 -9.172 1.00 96.44 122 GLU A CA 1
ATOM 982 C C . GLU A 1 122 ? 19.447 10.129 -10.045 1.00 96.44 122 GLU A C 1
ATOM 984 O O . GLU A 1 122 ? 20.635 10.343 -10.269 1.00 96.44 122 GLU A O 1
ATOM 989 N N . LEU A 1 123 ? 18.808 9.097 -10.601 1.00 96.50 123 LEU A N 1
ATOM 990 C CA . LEU A 1 123 ? 19.470 8.147 -11.498 1.00 96.50 123 LEU A CA 1
ATOM 991 C C . LEU A 1 123 ? 19.926 8.799 -12.810 1.00 96.50 123 LEU A C 1
ATOM 993 O O . LEU A 1 123 ? 21.019 8.501 -13.289 1.00 96.50 123 LEU A O 1
ATOM 997 N N . GLU A 1 124 ? 19.125 9.701 -13.381 1.00 96.00 124 GLU A N 1
ATOM 998 C CA . GLU A 1 124 ? 19.497 10.496 -14.559 1.00 96.00 124 GLU A CA 1
ATOM 999 C C . GLU A 1 124 ? 20.749 11.336 -14.281 1.00 96.00 124 GLU A C 1
ATOM 1001 O O . GLU A 1 124 ? 21.709 11.296 -15.050 1.00 96.00 124 GLU A O 1
ATOM 1006 N N . LYS A 1 125 ? 20.793 12.017 -13.132 1.00 96.12 125 LYS A N 1
ATOM 1007 C CA . LYS A 1 125 ? 21.970 12.778 -12.702 1.00 96.12 125 LYS A CA 1
ATOM 1008 C C . LYS A 1 125 ? 23.204 11.884 -12.529 1.00 96.12 125 LYS A C 1
ATOM 1010 O O . LYS A 1 125 ? 24.283 12.234 -13.001 1.00 96.12 125 LYS A O 1
ATOM 1015 N N . GLN A 1 126 ? 23.056 10.720 -11.894 1.00 95.31 126 GLN A N 1
ATOM 1016 C CA . GLN A 1 126 ? 24.155 9.760 -11.724 1.00 95.31 126 GLN A CA 1
ATOM 1017 C C . GLN A 1 126 ? 24.696 9.262 -13.072 1.00 95.31 126 GLN A C 1
ATOM 1019 O O . GLN A 1 126 ? 25.908 9.132 -13.244 1.00 95.31 126 GLN A O 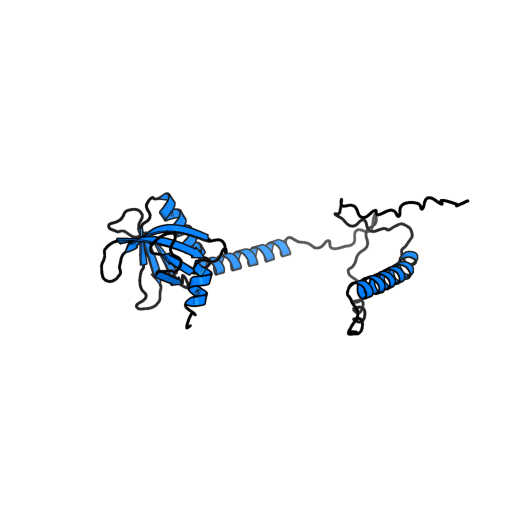1
ATOM 1024 N N . LEU A 1 127 ? 23.814 9.027 -14.049 1.00 93.69 127 LEU A N 1
ATOM 1025 C CA . LEU A 1 127 ? 24.195 8.677 -15.418 1.00 93.69 127 LEU A CA 1
ATOM 1026 C C . LEU A 1 127 ? 25.005 9.796 -16.087 1.00 93.69 127 LEU A C 1
ATOM 1028 O O . LEU A 1 127 ? 26.035 9.512 -16.697 1.00 93.69 127 LEU A O 1
ATOM 1032 N N . GLU A 1 128 ? 24.584 11.055 -15.950 1.00 93.50 128 GLU A N 1
ATOM 1033 C CA . GLU A 1 128 ? 25.315 12.206 -16.494 1.00 93.50 128 GLU A CA 1
ATOM 1034 C C . GLU A 1 128 ? 26.709 12.364 -15.868 1.00 93.50 128 GLU A C 1
ATOM 1036 O O . GLU A 1 128 ? 27.687 12.615 -16.575 1.00 93.50 128 GLU A O 1
ATOM 1041 N N . GLU A 1 129 ? 26.829 12.197 -14.549 1.00 92.81 129 GLU A N 1
ATOM 1042 C CA . GLU A 1 129 ? 28.108 12.277 -13.836 1.00 92.81 129 GLU A CA 1
ATOM 1043 C C . GLU A 1 129 ? 29.063 11.151 -14.254 1.00 92.81 129 GLU A C 1
ATOM 1045 O O . GLU A 1 129 ? 30.231 11.415 -14.552 1.00 92.81 129 GLU A O 1
ATOM 1050 N N . MET A 1 130 ? 28.569 9.912 -14.364 1.00 89.50 130 MET A N 1
ATOM 1051 C CA . MET A 1 130 ? 29.358 8.784 -14.873 1.00 89.50 130 MET A CA 1
ATOM 1052 C C . MET A 1 130 ? 29.819 9.010 -16.316 1.00 89.50 130 MET A C 1
ATOM 1054 O O . MET A 1 130 ? 30.952 8.673 -16.654 1.00 89.50 130 MET A O 1
ATOM 1058 N N . GLN A 1 131 ? 28.983 9.616 -17.163 1.00 85.00 131 GLN A N 1
ATOM 1059 C CA . GLN A 1 131 ? 29.345 9.952 -18.542 1.00 85.00 131 GLN A CA 1
ATOM 1060 C C . GLN A 1 131 ? 30.362 11.097 -18.630 1.00 85.00 131 GLN A C 1
ATOM 1062 O O . GLN A 1 131 ? 31.219 11.070 -19.508 1.00 85.00 131 GLN A O 1
ATOM 1067 N N . ARG A 1 132 ? 30.318 12.081 -17.722 1.00 78.69 132 ARG A N 1
ATOM 1068 C CA . ARG A 1 132 ? 31.339 13.144 -17.635 1.00 78.69 132 ARG A CA 1
ATOM 1069 C C . ARG A 1 132 ? 32.668 12.643 -17.067 1.00 78.69 132 ARG A C 1
ATOM 1071 O O . ARG A 1 132 ? 33.714 13.151 -17.457 1.00 78.69 132 ARG A O 1
ATOM 1078 N N . GLY A 1 133 ? 32.627 11.674 -16.151 1.00 61.69 133 GLY A N 1
ATOM 1079 C CA . GLY A 1 133 ? 33.809 11.000 -15.603 1.00 61.69 133 GLY A CA 1
ATOM 1080 C C . GLY A 1 133 ? 34.409 9.952 -16.546 1.00 61.69 133 GLY A C 1
ATOM 1081 O O . GLY A 1 133 ? 35.586 9.616 -16.424 1.00 61.69 133 GLY A O 1
ATOM 1082 N N . TRP A 1 134 ? 33.629 9.465 -17.514 1.00 48.50 134 TRP A N 1
ATOM 1083 C CA . TRP A 1 134 ? 34.117 8.666 -18.631 1.00 48.50 134 TRP A CA 1
ATOM 1084 C C . TRP A 1 134 ? 34.798 9.586 -19.647 1.00 48.50 134 TRP A C 1
ATOM 1086 O O . TRP A 1 134 ? 34.175 10.119 -20.564 1.00 48.50 134 TRP A O 1
ATOM 1096 N N . SER A 1 135 ? 36.112 9.748 -19.533 1.00 53.75 135 SER A N 1
ATOM 1097 C CA . SER A 1 135 ? 36.918 10.136 -20.685 1.00 53.75 135 SER A CA 1
ATOM 1098 C C . SER A 1 135 ? 37.001 8.925 -21.627 1.00 53.75 135 SER A C 1
ATOM 1100 O O . SER A 1 135 ? 37.537 7.884 -21.237 1.00 53.75 135 SER A O 1
ATOM 1102 N N . PRO A 1 136 ? 36.499 9.000 -22.879 1.00 55.72 136 PRO A N 1
ATOM 1103 C CA . PRO A 1 136 ? 36.942 8.042 -23.881 1.00 55.72 136 PRO A CA 1
ATOM 1104 C C . PRO A 1 136 ? 38.472 8.148 -23.954 1.00 55.72 136 PRO A C 1
ATOM 1106 O O . PRO A 1 136 ? 38.993 9.253 -23.772 1.00 55.72 136 PRO A O 1
ATOM 1109 N N . PRO A 1 137 ? 39.223 7.061 -24.211 1.00 49.69 137 PRO A N 1
ATOM 1110 C CA . PRO A 1 137 ? 40.647 7.196 -24.460 1.00 49.69 137 PRO A CA 1
ATOM 1111 C C . PRO A 1 137 ? 40.812 8.102 -25.687 1.00 49.69 137 PRO A C 1
ATOM 1113 O O . PRO A 1 137 ? 40.607 7.676 -26.824 1.00 49.69 137 PRO A O 1
ATOM 1116 N N . CYS A 1 138 ? 41.125 9.378 -25.463 1.00 42.47 138 CYS A N 1
ATOM 1117 C CA . CYS A 1 138 ? 41.583 10.272 -26.511 1.00 42.47 138 CYS A CA 1
ATOM 1118 C C . CYS A 1 138 ? 42.925 9.714 -26.983 1.00 42.47 138 CYS A C 1
ATOM 1120 O O . CYS A 1 138 ? 43.921 9.774 -26.266 1.00 42.47 138 CYS A O 1
ATOM 1122 N N . GLY A 1 139 ? 42.943 9.101 -28.166 1.00 45.62 139 GLY A N 1
ATOM 1123 C CA . GLY A 1 139 ? 44.192 8.713 -28.816 1.00 45.62 139 GLY A CA 1
ATOM 1124 C C . GLY A 1 139 ? 44.999 9.938 -29.288 1.00 45.62 139 GLY A C 1
ATOM 1125 O O . GLY A 1 139 ? 44.458 11.044 -29.307 1.00 45.62 139 GLY A O 1
ATOM 1126 N N . PRO A 1 140 ? 46.255 9.761 -29.749 1.00 46.69 140 PRO A N 1
ATOM 1127 C CA . PRO A 1 140 ? 46.967 8.496 -29.915 1.00 46.69 140 PRO A CA 1
ATOM 1128 C C . PRO A 1 140 ? 48.285 8.458 -29.118 1.00 46.69 140 PRO A C 1
ATOM 1130 O O . PRO A 1 140 ? 49.196 9.236 -29.394 1.00 46.69 140 PRO A O 1
ATOM 1133 N N . LEU A 1 141 ? 48.464 7.477 -28.229 1.00 40.97 141 LEU A N 1
ATOM 1134 C CA . LEU A 1 141 ? 49.817 7.025 -27.900 1.00 40.97 141 LEU A CA 1
ATOM 1135 C C . LEU A 1 141 ? 50.176 5.898 -28.869 1.00 40.97 141 LEU A C 1
ATOM 1137 O O . LEU A 1 141 ? 49.741 4.757 -28.728 1.00 40.97 141 LEU A O 1
ATOM 1141 N N . LYS A 1 142 ? 50.935 6.257 -29.906 1.00 53.41 142 LYS A N 1
ATOM 1142 C CA . LYS A 1 142 ? 51.685 5.290 -30.702 1.00 53.41 142 LYS A CA 1
ATOM 1143 C C . LYS A 1 142 ? 52.876 4.829 -29.877 1.00 53.41 142 LYS A C 1
ATOM 1145 O O . LYS A 1 142 ? 53.903 5.485 -29.875 1.00 53.41 142 LYS A O 1
ATOM 1150 N N . GLU A 1 143 ? 52.723 3.686 -29.244 1.00 41.16 143 GLU A N 1
ATOM 1151 C CA . GLU A 1 143 ? 53.737 2.642 -29.176 1.00 41.16 143 GLU A CA 1
ATOM 1152 C C . GLU A 1 143 ? 53.001 1.421 -28.627 1.00 41.16 143 GLU A C 1
ATOM 1154 O O . GLU A 1 143 ? 52.311 1.513 -27.616 1.00 41.16 143 GLU A O 1
ATOM 1159 N N . ASN A 1 144 ? 53.113 0.279 -29.303 1.00 44.47 144 ASN A N 1
ATOM 1160 C CA . ASN A 1 144 ? 52.686 -1.024 -28.774 1.00 44.47 144 ASN A CA 1
ATOM 1161 C C . ASN A 1 144 ? 51.177 -1.361 -28.924 1.00 44.47 144 ASN A C 1
ATOM 1163 O O . ASN A 1 144 ? 50.495 -1.723 -27.974 1.00 44.47 144 ASN A O 1
ATOM 1167 N N . GLY A 1 145 ? 50.672 -1.353 -30.166 1.00 48.09 145 GLY A N 1
ATOM 1168 C CA . GLY A 1 145 ? 49.831 -2.470 -30.637 1.00 48.09 145 GLY A CA 1
ATOM 1169 C C . GLY A 1 145 ? 48.328 -2.536 -30.302 1.00 48.09 145 GLY A C 1
ATOM 1170 O O . GLY A 1 145 ? 47.845 -3.631 -30.029 1.00 48.09 145 GLY A O 1
ATOM 1171 N N . CYS A 1 146 ? 47.543 -1.457 -30.431 1.00 39.62 146 CYS A N 1
ATOM 1172 C CA . CYS A 1 146 ? 46.086 -1.593 -30.641 1.00 39.62 146 CYS A CA 1
ATOM 1173 C C . CYS A 1 146 ? 45.487 -0.451 -31.484 1.00 39.62 146 CYS A C 1
ATOM 1175 O O . CYS A 1 146 ? 45.825 0.716 -31.304 1.00 39.62 146 CYS A O 1
ATOM 1177 N N . ALA A 1 147 ? 44.626 -0.804 -32.446 1.00 39.91 147 ALA A N 1
ATOM 1178 C CA . ALA A 1 147 ? 44.126 0.082 -33.498 1.00 39.91 147 ALA A CA 1
ATOM 1179 C C . ALA A 1 147 ? 42.957 0.985 -33.055 1.00 39.91 147 ALA A C 1
ATOM 1181 O O . ALA A 1 147 ? 42.056 0.573 -32.328 1.00 39.91 147 ALA A O 1
ATOM 1182 N N . VAL A 1 148 ? 42.972 2.218 -33.569 1.00 40.97 148 VAL A N 1
ATOM 1183 C CA . VAL A 1 148 ? 41.967 3.277 -33.392 1.00 40.97 148 VAL A CA 1
ATOM 1184 C C . VAL A 1 148 ? 40.794 3.057 -34.358 1.00 40.97 148 VAL A C 1
ATOM 1186 O O . VAL A 1 148 ? 40.998 3.038 -35.568 1.00 40.97 148 VAL A O 1
ATOM 1189 N N . TRP A 1 149 ? 39.564 2.960 -33.845 1.00 44.09 149 TRP A N 1
ATOM 1190 C CA . TRP A 1 149 ? 38.338 2.763 -34.643 1.00 44.09 149 TRP A CA 1
ATOM 1191 C C . TRP A 1 149 ? 37.555 4.049 -34.963 1.00 44.09 149 TRP A C 1
ATOM 1193 O O . TRP A 1 149 ? 36.376 3.966 -35.278 1.00 44.09 149 TRP A O 1
ATOM 1203 N N . ASN A 1 150 ? 38.161 5.240 -34.906 1.00 49.72 150 ASN A N 1
ATOM 1204 C CA . ASN A 1 150 ? 37.366 6.481 -34.956 1.00 49.72 150 ASN A CA 1
ATOM 1205 C C . ASN A 1 150 ? 37.405 7.304 -36.250 1.00 49.72 150 ASN A C 1
ATOM 1207 O O . ASN A 1 150 ? 36.700 8.301 -36.306 1.00 49.72 150 ASN A O 1
ATOM 1211 N N . ASN A 1 151 ? 38.115 6.895 -37.310 1.00 49.34 151 ASN A N 1
ATOM 1212 C CA . ASN A 1 151 ? 38.163 7.684 -38.560 1.00 49.34 151 ASN A CA 1
ATOM 1213 C C . ASN A 1 151 ? 37.837 6.896 -39.844 1.00 49.34 151 ASN A C 1
ATOM 1215 O O . ASN A 1 151 ? 38.172 7.346 -40.939 1.00 49.34 151 ASN A O 1
ATOM 1219 N N . ALA A 1 152 ? 37.185 5.735 -39.753 1.00 50.41 152 ALA A N 1
ATOM 1220 C CA . ALA A 1 152 ? 36.640 5.094 -40.950 1.00 50.41 152 ALA A CA 1
ATOM 1221 C C . ALA A 1 152 ? 35.279 5.734 -41.295 1.00 50.41 152 ALA A C 1
ATOM 1223 O O . ALA A 1 152 ? 34.444 5.863 -40.396 1.00 50.41 152 ALA A O 1
ATOM 1224 N N . PRO A 1 153 ? 35.019 6.133 -42.558 1.00 49.78 153 PRO A N 1
ATOM 1225 C CA . PRO A 1 153 ? 33.680 6.556 -42.964 1.00 49.78 153 PRO A CA 1
ATOM 1226 C C . PRO A 1 153 ? 32.681 5.436 -42.638 1.00 49.78 153 PRO A C 1
ATOM 1228 O O . PRO A 1 153 ? 33.066 4.263 -42.696 1.00 49.78 153 PRO A O 1
ATOM 1231 N N . PRO A 1 154 ? 31.419 5.756 -42.293 1.00 50.31 154 PRO A N 1
ATOM 1232 C CA . PRO A 1 154 ? 30.445 4.743 -41.917 1.00 50.31 154 PRO A CA 1
ATOM 1233 C C . PRO A 1 154 ? 30.324 3.737 -43.060 1.00 50.31 154 PRO A C 1
ATOM 1235 O O . PRO A 1 154 ? 29.846 4.065 -44.150 1.00 50.31 154 PRO A O 1
ATOM 1238 N N . LEU A 1 155 ? 30.810 2.514 -42.830 1.00 54.19 155 LEU A N 1
ATOM 1239 C CA . LEU A 1 155 ? 30.593 1.416 -43.757 1.00 54.19 155 LEU A CA 1
ATOM 1240 C C . LEU A 1 155 ? 29.080 1.259 -43.871 1.00 54.19 155 LEU A C 1
ATOM 1242 O O . LEU A 1 155 ? 28.394 1.079 -42.862 1.00 54.19 155 LEU A O 1
ATOM 1246 N N . LYS A 1 156 ? 28.557 1.397 -45.096 1.00 53.12 156 LYS A N 1
ATOM 1247 C CA . LYS A 1 156 ? 27.141 1.155 -45.376 1.00 53.12 156 LYS A CA 1
ATOM 1248 C C . LYS A 1 156 ? 26.762 -0.181 -44.731 1.00 53.12 156 LYS A C 1
ATOM 1250 O O . LYS A 1 156 ? 27.497 -1.152 -44.942 1.00 53.12 156 LYS A O 1
ATOM 1255 N N . PRO A 1 157 ? 25.662 -0.249 -43.960 1.00 52.84 157 PRO A N 1
ATOM 1256 C CA . PRO A 1 157 ? 25.213 -1.523 -43.429 1.00 52.84 157 PRO A CA 1
ATOM 1257 C C . PRO A 1 157 ? 25.064 -2.502 -44.603 1.00 52.84 157 PRO A C 1
ATOM 1259 O O . PRO A 1 157 ? 24.576 -2.093 -45.666 1.00 52.84 157 PRO A O 1
ATOM 1262 N N . PRO A 1 158 ? 25.527 -3.757 -44.460 1.00 52.41 158 PRO A N 1
ATOM 1263 C CA . PRO A 1 158 ? 25.365 -4.744 -45.512 1.00 52.41 158 PRO A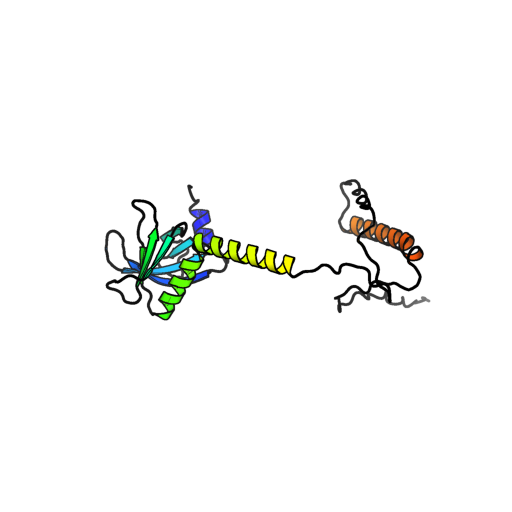 CA 1
ATOM 1264 C C . PRO A 1 158 ? 23.873 -4.848 -45.863 1.00 52.41 158 PRO A C 1
ATOM 1266 O O . PRO A 1 158 ? 23.027 -4.753 -44.966 1.00 52.41 158 PRO A O 1
ATOM 1269 N N . PRO A 1 159 ? 23.528 -4.980 -47.155 1.00 51.91 159 PRO A N 1
ATOM 1270 C CA . PRO A 1 159 ? 22.138 -5.052 -47.575 1.00 51.91 159 PRO A CA 1
ATOM 1271 C C . PRO A 1 159 ? 21.438 -6.186 -46.826 1.00 51.91 159 PRO A C 1
ATOM 1273 O O . PRO A 1 159 ? 21.947 -7.305 -46.762 1.00 51.91 159 PRO A O 1
ATOM 1276 N N . LEU A 1 160 ? 20.273 -5.885 -46.244 1.00 49.53 160 LEU A N 1
ATOM 1277 C CA . LEU A 1 160 ? 19.445 -6.904 -45.608 1.00 49.53 160 LEU A CA 1
ATOM 1278 C C . LEU A 1 160 ? 19.131 -7.988 -46.650 1.00 49.53 160 LEU A C 1
ATOM 1280 O O . LEU A 1 160 ? 18.687 -7.644 -47.753 1.00 49.53 160 LEU A O 1
ATOM 1284 N N . PRO A 1 161 ? 19.341 -9.281 -46.339 1.00 51.91 161 PRO A N 1
ATOM 1285 C CA . PRO A 1 161 ? 19.004 -10.338 -47.273 1.00 51.91 161 PRO A CA 1
ATOM 1286 C C . PRO A 1 161 ? 17.502 -10.265 -47.591 1.00 51.91 161 PRO A C 1
ATOM 1288 O O . PRO A 1 161 ? 16.690 -10.004 -46.693 1.00 51.91 161 PRO A O 1
ATOM 1291 N N . PRO A 1 162 ? 17.099 -10.471 -48.858 1.00 58.06 162 PRO A N 1
ATOM 1292 C CA . PRO A 1 162 ? 15.699 -10.402 -49.243 1.00 58.06 162 PRO A CA 1
ATOM 1293 C C . PRO A 1 162 ? 14.885 -11.381 -48.397 1.00 58.06 162 PRO A C 1
ATOM 1295 O O . PRO A 1 162 ? 15.251 -12.550 -48.258 1.00 58.06 162 PRO A O 1
ATOM 1298 N N . ARG A 1 163 ? 13.767 -10.906 -47.834 1.00 55.00 163 ARG A N 1
ATOM 1299 C CA . ARG A 1 163 ? 12.854 -11.717 -47.021 1.00 55.00 163 ARG A CA 1
ATOM 1300 C C . ARG A 1 163 ? 12.244 -12.818 -47.890 1.00 55.00 163 ARG A C 1
ATOM 1302 O O . ARG A 1 163 ? 11.218 -12.614 -48.533 1.00 55.00 163 ARG A O 1
ATOM 1309 N N . ARG A 1 164 ? 12.875 -13.992 -47.915 1.00 59.78 164 ARG A N 1
ATOM 1310 C CA . ARG A 1 164 ? 12.370 -15.168 -48.630 1.00 59.78 164 ARG A CA 1
ATOM 1311 C C . ARG A 1 164 ? 11.461 -15.960 -47.700 1.00 59.78 164 ARG A C 1
ATOM 1313 O O . ARG A 1 164 ? 11.850 -16.336 -46.598 1.00 59.78 164 ARG A O 1
ATOM 1320 N N . ARG A 1 165 ? 10.210 -16.151 -48.121 1.00 60.00 165 ARG A N 1
ATOM 1321 C CA . ARG A 1 165 ? 9.250 -16.996 -47.406 1.00 60.00 165 ARG A CA 1
ATOM 1322 C C . ARG A 1 165 ? 9.540 -18.474 -47.682 1.00 60.00 165 ARG A C 1
ATOM 1324 O O . ARG A 1 165 ? 9.981 -18.826 -48.771 1.00 60.00 165 ARG A O 1
ATOM 1331 N N . THR A 1 166 ? 9.226 -19.275 -46.661 1.00 56.44 166 THR A N 1
ATOM 1332 C CA . THR A 1 166 ? 9.111 -20.744 -46.622 1.00 56.44 166 THR A CA 1
ATOM 1333 C C . THR A 1 166 ? 10.399 -21.547 -46.801 1.00 56.44 166 THR A C 1
ATOM 1335 O O . THR A 1 166 ? 10.634 -22.152 -47.839 1.00 56.44 166 THR A O 1
ATOM 1338 N N . ALA A 1 167 ? 11.176 -21.639 -45.722 1.00 63.69 167 ALA A N 1
ATOM 1339 C CA . ALA A 1 167 ? 12.061 -22.769 -45.455 1.00 63.69 167 ALA A CA 1
ATOM 1340 C C . ALA A 1 167 ? 12.002 -23.091 -43.951 1.00 63.69 167 ALA A C 1
ATOM 1342 O O . ALA A 1 167 ? 11.826 -22.187 -43.131 1.00 63.69 167 ALA A O 1
ATOM 1343 N N . GLY A 1 168 ? 12.086 -24.375 -43.591 1.00 74.50 168 GLY A N 1
ATOM 1344 C CA . GLY A 1 168 ? 12.142 -24.800 -42.192 1.00 74.50 168 GLY A CA 1
ATOM 1345 C C . GLY A 1 168 ? 13.409 -24.285 -41.503 1.00 74.50 168 GLY A C 1
ATOM 1346 O O . GLY A 1 168 ? 14.411 -24.002 -42.162 1.00 74.50 168 GLY A O 1
ATOM 1347 N N . PHE A 1 169 ? 13.375 -24.166 -40.173 1.00 68.69 169 PHE A N 1
ATOM 1348 C CA . PHE A 1 169 ? 14.492 -23.630 -39.384 1.00 68.69 169 PHE A CA 1
ATOM 1349 C C . PHE A 1 169 ? 15.827 -24.345 -39.665 1.00 68.69 169 PHE A C 1
ATOM 1351 O O . PHE A 1 169 ? 16.855 -23.685 -39.788 1.00 68.69 169 PHE A O 1
ATOM 1358 N N . SER A 1 170 ? 15.810 -25.671 -39.838 1.00 68.25 170 SER A N 1
ATOM 1359 C CA . SER A 1 170 ? 17.004 -26.470 -40.156 1.00 68.25 170 SER A CA 1
ATOM 1360 C C . SER A 1 170 ? 17.626 -26.082 -41.497 1.00 68.25 170 SER A C 1
ATOM 1362 O O . SER A 1 170 ? 18.827 -25.839 -41.575 1.00 68.25 170 SER A O 1
ATOM 1364 N N . THR A 1 171 ? 16.801 -25.945 -42.535 1.00 76.31 171 THR A N 1
ATOM 1365 C CA . THR A 1 171 ? 17.234 -25.536 -43.874 1.00 76.31 171 THR A CA 1
ATOM 1366 C C . THR A 1 171 ? 17.813 -24.124 -43.860 1.00 76.31 171 THR A C 1
ATOM 1368 O O . THR A 1 171 ? 18.832 -23.871 -44.494 1.00 76.31 171 THR A O 1
ATOM 1371 N N . LEU A 1 172 ? 17.209 -23.204 -43.100 1.00 75.94 172 LEU A N 1
ATOM 1372 C CA . LEU A 1 172 ? 17.742 -21.849 -42.937 1.00 75.94 172 LEU A CA 1
ATOM 1373 C C . LEU A 1 172 ? 19.087 -21.852 -42.203 1.00 75.94 172 LEU A C 1
ATOM 1375 O O . LEU A 1 172 ? 20.018 -21.189 -42.652 1.00 75.94 172 LEU A O 1
ATOM 1379 N N . HIS A 1 173 ? 19.215 -22.609 -41.112 1.00 75.12 173 HIS A N 1
ATOM 1380 C CA . HIS A 1 173 ? 20.455 -22.684 -40.337 1.00 75.12 173 HIS A CA 1
ATOM 1381 C C . HIS A 1 173 ? 21.617 -23.234 -41.172 1.00 75.12 173 HIS A C 1
ATOM 1383 O O . HIS A 1 173 ? 22.734 -22.724 -41.110 1.00 75.12 173 HIS A O 1
ATOM 1389 N N . GLU A 1 174 ? 21.364 -24.268 -41.971 1.00 78.19 174 GLU A N 1
ATOM 1390 C CA . GLU A 1 174 ? 22.383 -24.889 -42.815 1.00 78.19 174 GLU A CA 1
ATOM 1391 C C . GLU A 1 174 ? 22.831 -23.966 -43.958 1.00 78.19 174 GLU A C 1
ATOM 1393 O O . GLU A 1 174 ? 24.018 -23.906 -44.281 1.00 78.19 174 GLU A O 1
ATOM 1398 N N . LEU A 1 175 ? 21.903 -23.186 -44.523 1.00 77.81 175 LEU A N 1
ATOM 1399 C CA . LEU A 1 175 ? 22.201 -22.188 -45.551 1.00 77.81 175 LEU A CA 1
ATOM 1400 C C . LEU A 1 175 ? 22.993 -21.001 -44.988 1.00 77.81 175 LEU A C 1
ATOM 1402 O O . LEU A 1 175 ? 24.075 -20.705 -45.495 1.00 77.81 175 LEU A O 1
ATOM 1406 N N . TYR A 1 176 ? 22.514 -20.370 -43.910 1.00 73.69 176 TYR A N 1
ATOM 1407 C CA . TYR A 1 176 ? 23.222 -19.253 -43.275 1.00 73.69 176 TYR A CA 1
ATOM 1408 C C . TYR A 1 176 ? 24.576 -19.683 -42.701 1.00 73.69 176 TYR A C 1
ATOM 1410 O O . TYR A 1 176 ? 25.547 -18.935 -42.779 1.00 73.69 176 TYR A O 1
ATOM 1418 N N . GLY A 1 177 ? 24.682 -20.908 -42.177 1.00 77.06 177 GLY A N 1
ATOM 1419 C CA . GLY A 1 177 ? 25.959 -21.468 -41.736 1.00 77.06 177 GLY A CA 1
ATOM 1420 C C . GLY A 1 177 ? 26.980 -21.561 -42.874 1.00 77.06 177 GLY A C 1
ATOM 1421 O O . GLY A 1 177 ? 28.159 -21.262 -42.673 1.00 77.06 177 GLY A O 1
ATOM 1422 N N . ARG A 1 178 ? 26.527 -21.913 -44.083 1.00 75.25 178 ARG A N 1
ATOM 1423 C CA . ARG A 1 178 ? 27.369 -21.994 -45.283 1.00 75.25 178 ARG A CA 1
ATOM 1424 C C . ARG A 1 178 ? 27.818 -20.609 -45.760 1.00 75.25 178 ARG A C 1
ATOM 1426 O O . ARG A 1 178 ? 28.999 -20.420 -46.039 1.00 75.25 178 ARG A O 1
ATOM 1433 N N . GLU A 1 179 ? 26.906 -19.641 -45.763 1.00 77.69 179 GLU A N 1
ATOM 1434 C CA . GLU A 1 179 ? 27.175 -18.245 -46.137 1.00 77.69 179 GLU A CA 1
ATOM 1435 C C . GLU A 1 179 ? 28.177 -17.576 -45.179 1.00 77.69 179 GLU A C 1
ATOM 1437 O O . GLU A 1 179 ? 29.154 -16.963 -45.608 1.00 77.69 179 GLU A O 1
ATOM 1442 N N . VAL A 1 180 ? 28.020 -17.777 -43.865 1.00 73.44 180 VAL A N 1
ATOM 1443 C CA . VAL A 1 180 ? 28.974 -17.281 -42.857 1.00 73.44 180 VAL A CA 1
ATOM 1444 C C . VAL A 1 180 ? 30.356 -17.922 -43.026 1.00 73.44 180 VAL A C 1
ATOM 1446 O O . VAL A 1 180 ? 31.373 -17.245 -42.859 1.00 73.44 180 VAL A O 1
ATOM 1449 N N . ALA A 1 181 ? 30.426 -19.212 -43.367 1.00 72.12 181 ALA A N 1
ATOM 1450 C CA . ALA A 1 181 ? 31.694 -19.895 -43.624 1.00 72.12 181 ALA A CA 1
ATOM 1451 C C . ALA A 1 181 ? 32.394 -19.378 -44.896 1.00 72.12 181 ALA A C 1
ATOM 1453 O O . ALA A 1 181 ? 33.622 -19.272 -44.926 1.00 72.12 181 ALA A O 1
ATOM 1454 N N . GLU A 1 182 ? 31.633 -19.022 -45.932 1.00 73.75 182 GLU A N 1
ATOM 1455 C CA . GLU A 1 182 ? 32.142 -18.370 -47.144 1.00 73.75 182 GLU A CA 1
ATOM 1456 C C . GLU A 1 182 ? 32.689 -16.977 -46.868 1.00 73.75 182 GLU A C 1
ATOM 1458 O O . GLU A 1 182 ? 33.851 -16.713 -47.179 1.00 73.75 182 GLU A O 1
ATOM 1463 N N . LEU A 1 183 ? 31.913 -16.135 -46.188 1.00 71.56 183 LEU A N 1
ATOM 1464 C CA . LEU A 1 183 ? 32.352 -14.798 -45.790 1.00 71.56 183 LEU A CA 1
ATOM 1465 C C . LEU A 1 183 ? 33.616 -14.857 -44.927 1.00 71.56 183 LEU A C 1
ATOM 1467 O O . LEU A 1 183 ? 34.540 -14.071 -45.123 1.00 71.56 183 LEU A O 1
ATOM 1471 N N . ARG A 1 184 ? 33.712 -15.833 -44.014 1.00 63.97 184 ARG A N 1
ATOM 1472 C CA . ARG A 1 184 ? 34.932 -16.059 -43.226 1.00 63.97 184 ARG A CA 1
ATOM 1473 C C . ARG A 1 184 ? 36.120 -16.465 -44.090 1.00 63.97 184 ARG A C 1
ATOM 1475 O O . ARG A 1 184 ? 37.205 -15.958 -43.837 1.00 63.97 184 ARG A O 1
ATOM 1482 N N . ARG A 1 185 ? 35.949 -17.330 -45.098 1.00 71.75 185 ARG A N 1
ATOM 1483 C CA . ARG A 1 185 ? 37.032 -17.680 -46.041 1.00 71.75 185 ARG A CA 1
ATOM 1484 C C . ARG A 1 185 ? 37.497 -16.487 -46.866 1.00 71.75 185 ARG A C 1
ATOM 1486 O O . ARG A 1 185 ? 38.676 -16.419 -47.186 1.00 71.75 185 ARG A O 1
ATOM 1493 N N . GLU A 1 186 ? 36.601 -15.564 -47.197 1.00 73.12 186 GLU A N 1
ATOM 1494 C CA . GLU A 1 186 ? 36.958 -14.353 -47.936 1.00 73.12 186 GLU A CA 1
ATOM 1495 C C . GLU A 1 186 ? 37.672 -13.314 -47.053 1.00 73.12 186 GLU A C 1
ATOM 1497 O O . GLU A 1 186 ? 38.580 -12.616 -47.508 1.00 73.12 186 GLU A O 1
ATOM 1502 N N . TRP A 1 187 ? 37.282 -13.221 -45.780 1.00 63.75 187 TRP A N 1
ATOM 1503 C CA . TRP A 1 187 ? 37.833 -12.255 -44.829 1.00 63.75 187 TRP A CA 1
ATOM 1504 C C . TRP A 1 187 ? 39.142 -12.701 -44.169 1.00 63.75 187 TRP A C 1
ATOM 1506 O O . TRP A 1 187 ? 40.013 -11.863 -43.948 1.00 63.75 187 TRP A O 1
ATOM 1516 N N . LEU A 1 188 ? 39.313 -13.994 -43.862 1.00 57.97 188 LEU A N 1
ATOM 1517 C CA . LEU A 1 188 ? 40.489 -14.503 -43.136 1.00 57.97 188 LEU A CA 1
ATOM 1518 C C . LEU A 1 188 ? 41.836 -14.167 -43.803 1.00 57.97 188 LEU A C 1
ATOM 1520 O O . LEU A 1 188 ? 42.752 -13.768 -43.091 1.00 57.97 188 LEU A O 1
ATOM 1524 N N . PRO A 1 189 ? 41.986 -14.281 -45.136 1.00 60.34 189 PRO A N 1
ATOM 1525 C CA . PRO A 1 189 ? 43.242 -13.962 -45.816 1.00 60.34 189 PRO A CA 1
ATOM 1526 C C . PRO A 1 189 ? 43.538 -12.460 -45.882 1.00 60.34 189 PRO A C 1
ATOM 1528 O O . PRO A 1 189 ? 44.670 -12.071 -46.152 1.00 60.34 189 PRO A O 1
ATOM 1531 N N . ARG A 1 190 ? 42.525 -11.608 -45.666 1.00 59.50 190 ARG A N 1
ATOM 1532 C CA . ARG A 1 190 ? 42.666 -10.144 -45.664 1.00 59.50 190 ARG A CA 1
ATOM 1533 C C . ARG A 1 190 ? 43.132 -9.608 -44.305 1.00 59.50 190 ARG A C 1
ATOM 1535 O O . ARG A 1 190 ? 43.429 -8.421 -44.195 1.00 59.50 190 ARG A O 1
ATOM 1542 N N . LEU A 1 191 ? 43.195 -10.463 -43.280 1.00 53.66 191 LEU A N 1
ATOM 1543 C CA . LEU A 1 191 ? 43.725 -10.121 -41.964 1.00 53.66 191 LEU A CA 1
ATOM 1544 C C . LEU A 1 191 ? 45.255 -10.298 -41.959 1.00 53.66 191 LEU A C 1
ATOM 1546 O O . LEU A 1 191 ? 45.738 -11.357 -42.364 1.00 53.66 191 LEU A O 1
ATOM 1550 N N . PRO A 1 192 ? 46.034 -9.304 -41.491 1.00 50.44 192 PRO A N 1
ATOM 1551 C CA . PRO A 1 192 ? 47.473 -9.459 -41.314 1.00 50.44 192 PRO A CA 1
ATOM 1552 C C . PRO A 1 192 ? 47.757 -10.661 -40.408 1.00 50.44 192 PRO A C 1
ATOM 1554 O O . PRO A 1 192 ? 47.153 -10.803 -39.341 1.00 50.44 192 PRO A O 1
ATOM 1557 N N . SER A 1 193 ? 48.673 -11.531 -40.831 1.00 46.81 193 SER A N 1
ATOM 1558 C CA . SER A 1 193 ? 49.072 -12.728 -40.091 1.00 46.81 193 SER A CA 1
ATOM 1559 C C . SER A 1 193 ? 49.476 -12.367 -38.657 1.00 46.81 193 SER A C 1
ATOM 1561 O O . SER A 1 193 ? 50.517 -11.746 -38.451 1.00 46.81 193 SER A O 1
ATOM 1563 N N . GLY A 1 194 ? 48.642 -12.742 -37.678 1.00 53.34 194 GLY A N 1
ATOM 1564 C CA . GLY A 1 194 ? 48.932 -12.566 -36.248 1.00 53.34 194 GLY A CA 1
ATOM 1565 C C . GLY A 1 194 ? 47.801 -12.037 -35.359 1.00 53.34 194 GLY A C 1
ATOM 1566 O O . GLY A 1 194 ? 48.013 -11.921 -34.159 1.00 53.34 194 GLY A O 1
ATOM 1567 N N . THR A 1 195 ? 46.603 -11.739 -35.874 1.00 45.25 195 THR A N 1
ATOM 1568 C CA . THR A 1 195 ? 45.479 -11.268 -35.035 1.00 45.25 195 THR A CA 1
ATOM 1569 C C . THR A 1 195 ? 44.264 -12.187 -35.133 1.00 45.25 195 THR A C 1
ATOM 1571 O O . THR A 1 195 ? 43.407 -12.031 -35.997 1.00 45.25 195 THR A O 1
ATOM 1574 N N . PHE A 1 196 ? 44.159 -13.142 -34.206 1.00 43.69 196 PHE A N 1
ATOM 1575 C CA . PHE A 1 196 ? 42.861 -13.708 -33.840 1.00 43.69 196 PHE A CA 1
ATOM 1576 C C . PHE A 1 196 ? 42.301 -12.895 -32.668 1.00 43.69 196 PHE A C 1
ATOM 1578 O O . PHE A 1 196 ? 42.988 -12.762 -31.655 1.00 43.69 196 PHE A O 1
ATOM 1585 N N . PRO A 1 197 ? 41.077 -12.348 -32.759 1.00 42.28 197 PRO A N 1
ATOM 1586 C CA . PRO A 1 197 ? 40.441 -11.741 -31.606 1.00 42.28 197 PRO A CA 1
ATOM 1587 C C . PRO A 1 197 ? 40.068 -12.856 -30.625 1.00 42.28 197 PRO A C 1
ATOM 1589 O O . PRO A 1 197 ? 39.155 -13.645 -30.872 1.00 42.28 197 PRO A O 1
ATOM 1592 N N . CYS A 1 198 ? 40.781 -12.934 -29.503 1.00 43.00 198 CYS A N 1
ATOM 1593 C CA . CYS A 1 198 ?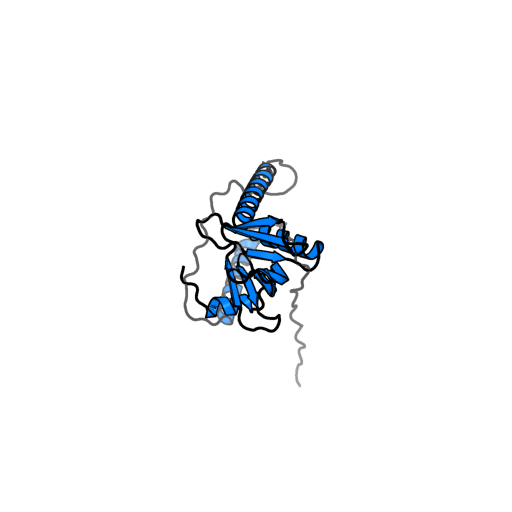 40.285 -13.643 -28.333 1.00 43.00 198 CYS A CA 1
ATOM 1594 C C . CYS A 1 198 ? 38.998 -12.937 -27.884 1.00 43.00 198 CYS A C 1
ATOM 1596 O O . CYS A 1 198 ? 39.043 -11.801 -27.414 1.00 43.00 198 CYS A O 1
ATOM 1598 N N . LEU A 1 199 ? 37.847 -13.589 -28.058 1.00 35.72 199 LEU A N 1
ATOM 1599 C CA . LEU A 1 199 ? 36.595 -13.140 -27.452 1.00 35.72 199 LEU A CA 1
ATOM 1600 C C . LEU A 1 199 ? 36.718 -13.276 -25.924 1.00 35.72 199 LEU A C 1
ATOM 1602 O O . LEU A 1 199 ? 37.075 -14.359 -25.449 1.00 35.72 199 LEU A O 1
ATOM 1606 N N . PRO A 1 200 ? 36.423 -12.232 -25.132 1.00 36.72 200 PRO A N 1
ATOM 1607 C CA . PRO A 1 200 ? 36.411 -12.361 -23.687 1.00 36.72 200 PRO A CA 1
ATOM 1608 C C . PRO A 1 200 ? 35.129 -13.091 -23.268 1.00 36.72 200 PRO A C 1
ATOM 1610 O O . PRO A 1 200 ? 34.024 -12.615 -23.508 1.00 36.72 200 PRO A O 1
ATOM 1613 N N . GLY A 1 201 ? 35.287 -14.252 -22.629 1.00 44.22 201 GLY A N 1
ATOM 1614 C CA . GLY A 1 201 ? 34.218 -14.887 -21.853 1.00 44.22 201 GLY A CA 1
ATOM 1615 C C . GLY A 1 201 ? 33.422 -15.985 -22.561 1.00 44.22 201 GLY A C 1
ATOM 1616 O O . GLY A 1 201 ? 32.230 -15.838 -22.799 1.00 44.22 201 GLY A O 1
ATOM 1617 N N . SER A 1 202 ? 34.047 -17.141 -22.799 1.00 33.59 202 SER A N 1
ATOM 1618 C CA . SER A 1 202 ? 33.350 -18.432 -22.697 1.00 33.59 202 SER A CA 1
ATOM 1619 C C . SER A 1 202 ? 34.352 -19.555 -22.417 1.00 33.59 202 SER A C 1
ATOM 1621 O O . SER A 1 202 ? 34.905 -20.177 -23.323 1.00 33.59 202 SER A O 1
ATOM 1623 N N . MET A 1 203 ? 34.590 -19.839 -21.133 1.00 42.28 203 MET A N 1
ATOM 1624 C CA . MET A 1 203 ? 34.876 -21.217 -20.734 1.00 42.28 203 MET A CA 1
ATOM 1625 C C . MET A 1 203 ? 33.562 -21.985 -20.887 1.00 42.28 203 MET A C 1
ATOM 1627 O O . MET A 1 203 ? 32.689 -21.907 -20.029 1.00 42.28 203 MET A O 1
ATOM 1631 N N . GLY A 1 204 ? 33.392 -22.680 -22.011 1.00 36.72 204 GLY A N 1
ATOM 1632 C CA . GLY A 1 204 ? 32.130 -23.357 -22.299 1.00 36.72 204 GLY A CA 1
ATOM 1633 C C . GLY A 1 204 ? 32.094 -24.066 -23.645 1.00 36.72 204 GLY A C 1
ATOM 1634 O O . GLY A 1 204 ? 31.326 -23.689 -24.517 1.00 36.72 204 GLY A O 1
ATOM 1635 N N . LYS A 1 205 ? 32.949 -25.085 -23.801 1.00 44.53 205 LYS A N 1
ATOM 1636 C CA . LYS A 1 205 ? 32.803 -26.262 -24.683 1.00 44.53 205 LYS A CA 1
ATOM 1637 C C . LYS A 1 205 ? 31.877 -26.124 -25.907 1.00 44.53 205 LYS A C 1
ATOM 1639 O O . LYS A 1 205 ? 30.705 -26.448 -25.803 1.00 44.53 205 LYS A O 1
ATOM 1644 N N . TRP A 1 206 ? 32.442 -25.880 -27.090 1.00 33.22 206 TRP A N 1
ATOM 1645 C CA . TRP A 1 206 ? 31.913 -26.439 -28.349 1.00 33.22 206 TRP A CA 1
ATOM 1646 C C . TRP A 1 206 ? 33.070 -26.956 -29.212 1.00 33.22 206 TRP A C 1
ATOM 1648 O O . TRP A 1 206 ? 33.285 -26.533 -30.341 1.00 33.22 206 TRP A O 1
ATOM 1658 N N . ALA A 1 207 ? 33.842 -27.886 -28.649 1.00 33.28 207 ALA A N 1
ATOM 1659 C CA . ALA A 1 207 ? 34.600 -28.846 -29.437 1.00 33.28 207 ALA A CA 1
ATOM 1660 C C . ALA A 1 207 ? 33.761 -30.128 -29.497 1.00 33.28 207 ALA A C 1
ATOM 1662 O O . ALA A 1 207 ? 33.855 -30.979 -28.617 1.00 33.28 207 ALA A O 1
ATOM 1663 N N . VAL A 1 208 ? 32.903 -30.248 -30.510 1.00 38.09 208 VAL A N 1
ATOM 1664 C CA . VAL A 1 208 ? 32.453 -31.569 -30.958 1.00 38.09 208 VAL A CA 1
ATOM 1665 C C . VAL A 1 208 ? 33.417 -31.964 -32.062 1.00 38.09 208 VAL A C 1
ATOM 1667 O O . VAL A 1 208 ? 33.266 -31.569 -33.215 1.00 38.09 208 VAL A O 1
ATOM 1670 N N . ALA A 1 209 ? 34.470 -32.682 -31.681 1.00 36.31 209 ALA A N 1
ATOM 1671 C CA . ALA A 1 209 ? 35.271 -33.412 -32.646 1.00 36.31 209 ALA A CA 1
ATOM 1672 C C . ALA A 1 209 ? 34.379 -34.497 -33.282 1.00 36.31 209 ALA A C 1
ATOM 1674 O O . ALA A 1 209 ? 33.682 -35.202 -32.545 1.00 36.31 209 ALA A O 1
ATOM 1675 N N . PRO A 1 210 ? 34.375 -34.670 -34.614 1.00 36.97 210 PRO A N 1
ATOM 1676 C CA . PRO A 1 210 ? 33.795 -35.863 -35.206 1.00 36.97 210 PRO A CA 1
ATOM 1677 C C . PRO A 1 210 ? 34.634 -37.074 -34.776 1.00 36.97 210 PRO A C 1
ATOM 1679 O O . PRO A 1 210 ? 35.856 -37.091 -34.930 1.00 36.97 210 PRO A O 1
ATOM 1682 N N . ALA A 1 211 ? 33.975 -38.077 -34.198 1.00 37.19 211 ALA A N 1
ATOM 1683 C CA . ALA A 1 211 ? 34.596 -39.355 -33.878 1.00 37.19 211 ALA A CA 1
ATOM 1684 C C . ALA A 1 211 ? 35.144 -40.014 -35.162 1.00 37.19 211 ALA A C 1
ATOM 1686 O O . ALA A 1 211 ? 34.468 -39.974 -36.195 1.00 37.19 211 ALA A O 1
ATOM 1687 N N . PRO A 1 212 ? 36.330 -40.648 -35.132 1.00 39.72 212 PRO A N 1
ATOM 1688 C CA . PRO A 1 212 ? 36.828 -41.373 -36.288 1.00 39.72 212 PRO A CA 1
ATOM 1689 C C . PRO A 1 212 ? 35.964 -42.615 -36.540 1.00 39.72 212 PRO A C 1
ATOM 1691 O O . PRO A 1 212 ? 35.747 -43.449 -35.657 1.00 39.72 212 PRO A O 1
ATOM 1694 N N . LEU A 1 213 ? 35.483 -42.725 -37.778 1.00 41.53 213 LEU A N 1
ATOM 1695 C CA . LEU A 1 213 ? 34.841 -43.911 -38.332 1.00 41.53 213 LEU A CA 1
ATOM 1696 C C . LEU A 1 213 ? 35.790 -45.109 -38.194 1.00 41.53 213 LEU A C 1
ATOM 1698 O O . LEU A 1 213 ? 36.834 -45.169 -38.841 1.00 41.53 213 LEU A O 1
ATOM 1702 N N . LYS A 1 214 ? 35.413 -46.091 -37.370 1.00 37.97 214 LYS A N 1
ATOM 1703 C CA . LYS A 1 214 ? 35.991 -47.434 -37.454 1.00 37.97 214 LYS A CA 1
ATOM 1704 C C . LYS A 1 214 ? 35.539 -48.046 -38.776 1.00 37.97 214 LYS A C 1
ATOM 1706 O O . LYS A 1 214 ? 34.377 -48.422 -38.918 1.00 37.97 214 LYS A O 1
ATOM 1711 N N . ALA A 1 215 ? 36.460 -48.160 -39.725 1.00 41.53 215 ALA A N 1
ATOM 1712 C CA . ALA A 1 215 ? 36.291 -49.027 -40.877 1.00 41.53 215 ALA A CA 1
ATOM 1713 C C . ALA A 1 215 ? 36.171 -50.480 -40.382 1.00 41.53 215 ALA A C 1
ATOM 1715 O O . ALA A 1 215 ? 37.145 -51.077 -39.927 1.00 41.53 215 ALA A O 1
ATOM 1716 N N . LYS A 1 216 ? 34.959 -51.040 -40.437 1.00 37.38 216 LYS A N 1
ATOM 1717 C CA . LYS A 1 216 ? 34.757 -52.487 -40.535 1.00 37.38 216 LYS A CA 1
ATOM 1718 C C . LYS A 1 216 ? 34.717 -52.812 -42.024 1.00 37.38 216 LYS A C 1
ATOM 1720 O O . LYS A 1 216 ? 33.738 -52.495 -42.691 1.00 37.38 216 LYS A O 1
ATOM 1725 N N . ALA A 1 217 ? 35.789 -53.412 -42.527 1.00 41.09 217 ALA A N 1
ATOM 1726 C CA . ALA A 1 217 ? 35.711 -54.224 -43.728 1.00 41.09 217 ALA A CA 1
ATOM 1727 C C . ALA A 1 217 ? 35.023 -55.543 -43.343 1.00 41.09 217 ALA A C 1
ATOM 1729 O O . ALA A 1 217 ? 35.436 -56.206 -42.392 1.00 41.09 217 ALA A O 1
ATOM 1730 N N . THR A 1 218 ? 33.946 -55.875 -44.045 1.00 45.66 218 THR A N 1
ATOM 1731 C CA . THR A 1 218 ? 33.355 -57.214 -44.077 1.00 45.66 218 THR A CA 1
ATOM 1732 C C . THR A 1 218 ? 34.020 -57.964 -45.224 1.00 45.66 218 THR A C 1
ATOM 1734 O O . THR A 1 218 ? 33.999 -57.463 -46.346 1.00 45.66 218 THR A O 1
ATOM 1737 N N . ILE A 1 219 ? 34.657 -59.100 -44.942 1.00 41.03 219 ILE A N 1
ATOM 1738 C CA . ILE A 1 219 ? 34.183 -60.477 -45.186 1.00 41.03 219 ILE A CA 1
ATOM 1739 C C . ILE A 1 219 ? 35.002 -61.377 -44.258 1.00 41.03 219 ILE A C 1
ATOM 1741 O O . ILE A 1 219 ? 36.235 -61.175 -44.195 1.00 41.03 219 ILE A O 1
#

Radius of gyration: 31.81 Å; chains: 1; bounding box: 73×78×69 Å

pLDDT: mean 77.07, std 21.89, range [33.22, 98.44]

Sequence (219 aa):
MKLNERSLAFYATCDSPADNAGFLYKKGERNTAYHKRWFVLKGNMLFYFEDRESREPVGVIILEGCTVELCESTEEFAFAIRFDCAKSRTYILAADSQASMEAWVKSLSRASFDYMRLVVKELEKQLEEMQRGWSPPCGPLKENGCAVWNNAPPLKPPPLPPRRRTAGFSTLHELYGREVAELRREWLPRLPSGTFPCLPGSMGKWAVAPAPLKAKATI

InterPro domains:
  IPR001849 Pleckstrin homology domain [PF00169] (22-112)
  IPR001849 Pleckstrin homology domain [PS50003] (17-113)
  IPR001849 Pleckstrin homology domain [SM00233] (18-115)
  IPR011993 PH-like domain superfamily [G3DSA:2.30.29.30] (11-134)
  IPR045188 PH domain containing protein Boi1/Boi2-like [PTHR22902] (2-131)

Organism: Sphenodon punctatus (NCBI:txid8508)

Secondary structure (DSSP, 8-state):
----HHHHHHHHHSSSPPSEEEEEEEEPSSS--EEEEEEEEETTEEEEESSTT-SS-SEEEE-TTEEEEE---SSTTEEEEEESSTTPPPEEEE-SSHHHHHHHHHHHHHHSHHHHHHHHHHHHHHHHHHHHH---------SSS----SSS--PPPPPPPP------HHHHHHHHHHHHHHHHHHHGGGS-TT-----S--------PPPP-------

Foldseek 3Di:
DDDDQVVVLCVQPDPDDFLDWDWKFKQDDVHRGTAIWIWTHDQQKIFTPNDPPDSHTPDIDRLEQWDKAADDDPAPLKIWIDHPDPPDDIIIIHDPDVVRSVSVSVSSVCSYPVNVVVVVVVVVVVVVVVVVVDDDPPDDDPDDDDDDPPPDDPDDPPDDPPPDDDDDPVVVCVVVVVVVVVVCVVVVVVDPPDDDDDDPDDPDDDPPDPDDDDDDDDD